Protein 1IN4 (pdb70)

Organism: Thermotoga maritima (strain ATCC 43589 / DSM 3109 / JCM 10099 / NBRC 100826 / MSB8) (NCBI:txid243274)

B-factor: mean 32.7, std 11.2, range [16.98, 66.28]

Sequence (298 aa):
QFLRPKSLDEFIGQENVKKKKLSLALEAAKMRGEVLDHVLLAGPPGLGKTTLAHIIASELQTNIHVTSGPVLVKQGDMAAILTSLERGDVLFIDEIHRLNKAVEELLYSAIEDFQIDIQPFTLVGATTRRSGLLSSPLRSRFGIILELDFYTVKELKEIIKRAASLMDVEIEDAAAEMIAKRSRGTPRIAIRLTKKKRVRDMLTVVKADRINTDIVLKTMEVLNIDDEGLDEFDRKILKTIIEIYRGGPVGLNALAASSLGVEADTLSEEVYEPYLLQAGFLARTPRGRIVTEKAYKHLKYEVP

Secondary structure (DSSP, 8-state):
-TTS-SSGGG--S-HHHHHHHHHHHHHHHHHT-PPPPEEEESSTTSSHHHHHHHHHHHHT--EEEEETTT--SHHHHHHHHHHPPTT-EEEEETGGG--HHHHHHHHHHHHTS-------EEEEEES-GGGS-HHHHTT-SEEEE--PPPHHHHHHHHHHHHHHTT--B-HHHHHHHHHTSTT-HHHHHHHHHHHHHHHHHHT-SSB-HHHHHHHHHHHT--TT---HHHHHHHHHHHHHSTT--B-HHHHHHHHTS-HHIIIIIIHHHHHHTTSEEEETTEEEE-HHHHHHTT----

Nearest PDB structures (foldseek):
  1in4-assembly1_A  TM=1.003E+00  e=9.255E-60  Thermotoga maritima
  1in8-assembly1_A  TM=1.002E+00  e=9.695E-58  Thermotoga maritima
  1in6-assembly1_A  TM=1.000E+00  e=6.018E-56  Thermotoga maritima
  1in7-assembly1_A  TM=1.002E+00  e=1.016E-55  Thermotoga maritima
  1j7k-assembly1_A  TM=9.997E-01  e=8.731E-55  Thermotoga maritima

Foldseek 3Di:
DLLQDQALVSDFDPVVLSVQLVVQQVVCLVVVHQGFAEEEEAFPQACLVSVLNNSCVSSVHAEAEDEQVRDDALVVLVVVQQVDAANYEYEYEQNLNHDPHNVVCVLCCLPVVPVVGHDYYYYYYYNHLVSHDPSVSVRGPYYRYGAFADLVRLLVSLCSLCVSVVAAEDSQLSSQLSQQQLSHNVSSNVLSVQLVVQCVVVVHRHRDNVSSVVSCVVQQQDSNNDHPVLLVLLVCCCPVVVFDQDALVRSCVVVVHDSCCPVRHRVRSCVVVQQWDADPRHIGGDPVVCVVVVHDDD

Structure (mmCIF, N/CA/C/O backbone):
data_1IN4
#
_entry.id   1IN4
#
_cell.length_a   86.864
_cell.length_b   86.864
_cell.length_c   81.780
_cell.angle_alpha   90.00
_cell.angle_beta   90.00
_cell.angle_gamma   120.00
#
_symmetry.space_group_name_H-M   'P 65'
#
loop_
_entity.id
_entity.type
_entity.pdbx_description
1 polymer 'HOLLIDAY JUNCTION DNA HELICASE RUVB'
2 non-polymer 'ACETATE ION'
3 non-polymer 'COBALT (II) ION'
4 non-polymer "ADENOSINE-5'-DIPHOSPHATE"
5 non-polymer HEXANE-1,6-DIOL
6 water water
#
loop_
_atom_site.group_PDB
_atom_site.id
_atom_site.type_symbol
_atom_site.label_atom_id
_atom_site.label_alt_id
_atom_site.label_comp_id
_atom_site.label_asym_id
_atom_site.label_entity_id
_atom_site.label_seq_id
_atom_site.pdbx_PDB_ins_code
_atom_site.Cartn_x
_atom_site.Cartn_y
_atom_site.Cartn_z
_atom_site.occupancy
_atom_site.B_iso_or_equiv
_atom_site.auth_seq_id
_atom_site.auth_comp_id
_atom_site.auth_asym_id
_atom_site.auth_atom_id
_atom_site.pdbx_PDB_model_num
ATOM 1 N N . GLN A 1 17 ? 62.649 -27.613 -36.997 1.00 55.04 17 GLN A N 1
ATOM 2 C CA . GLN A 1 17 ? 61.603 -26.704 -36.445 1.00 53.74 17 GLN A CA 1
ATOM 3 C C . GLN A 1 17 ? 60.342 -27.501 -36.139 1.00 52.34 17 GLN A C 1
ATOM 4 O O . GLN A 1 17 ? 59.363 -26.959 -35.628 1.00 51.87 17 GLN A O 1
ATOM 10 N N . PHE A 1 18 ? 60.378 -28.793 -36.454 1.00 50.15 18 PHE A N 1
ATOM 11 C CA . PHE A 1 18 ? 59.243 -29.680 -36.220 1.00 48.54 18 PHE A CA 1
ATOM 12 C C . PHE A 1 18 ? 59.150 -30.077 -34.751 1.00 46.05 18 PHE A C 1
ATOM 13 O O . PHE A 1 18 ? 58.182 -30.708 -34.330 1.00 46.56 18 PHE A O 1
ATOM 21 N N . LEU A 1 19 ? 60.167 -29.706 -33.977 1.00 43.65 19 LEU A N 1
ATOM 22 C CA . LEU A 1 19 ? 60.200 -30.009 -32.549 1.00 40.33 19 LEU A CA 1
ATOM 23 C C . LEU A 1 19 ? 59.842 -28.770 -31.734 1.00 38.21 19 LEU A C 1
ATOM 24 O O . LEU A 1 19 ? 59.677 -28.842 -30.515 1.00 38.63 19 LEU A O 1
ATOM 29 N N . ARG A 1 20 ? 59.720 -27.635 -32.416 1.00 34.77 20 ARG A N 1
ATOM 30 C CA . ARG A 1 20 ? 59.386 -26.370 -31.766 1.00 33.86 20 ARG A CA 1
ATOM 31 C C . ARG A 1 20 ? 57.889 -26.205 -31.512 1.00 31.77 20 ARG A C 1
ATOM 32 O O . ARG A 1 20 ? 57.081 -26.341 -32.428 1.00 30.86 20 ARG A O 1
ATOM 40 N N . PRO A 1 21 ? 57.501 -25.917 -30.258 1.00 29.46 21 PRO A N 1
ATOM 41 C CA . PRO A 1 21 ? 56.086 -25.727 -29.912 1.00 30.00 21 PRO A CA 1
ATOM 42 C C . PRO A 1 21 ? 55.501 -24.628 -30.794 1.00 30.39 21 PRO A C 1
ATOM 43 O O . PRO A 1 21 ? 56.138 -23.595 -30.994 1.00 29.85 21 PRO A O 1
ATOM 47 N N . LYS A 1 22 ? 54.297 -24.852 -31.312 1.00 31.19 22 LYS A N 1
ATOM 48 C CA . LYS A 1 22 ? 53.634 -23.886 -32.185 1.00 33.05 22 LYS A CA 1
ATOM 49 C C . LYS A 1 22 ? 52.603 -23.047 -31.438 1.00 31.12 22 LYS A C 1
ATOM 50 O O . LYS A 1 22 ? 52.075 -22.074 -31.975 1.00 32.99 22 LYS A O 1
ATOM 56 N N . SER A 1 23 ? 52.316 -23.436 -30.199 1.00 30.92 23 SER A N 1
ATOM 57 C CA . SER A 1 23 ? 51.355 -22.719 -29.366 1.00 31.64 23 SER A CA 1
ATOM 58 C C . SER A 1 23 ? 51.624 -22.986 -27.889 1.00 30.68 23 SER A C 1
ATOM 59 O O . SER A 1 23 ? 52.362 -23.909 -27.548 1.00 30.90 23 SER A O 1
ATOM 62 N N . LEU A 1 24 ? 51.024 -22.180 -27.020 1.00 30.81 24 LEU A N 1
ATOM 63 C CA . LEU A 1 24 ? 51.212 -22.349 -25.584 1.00 31.40 24 LEU A CA 1
ATOM 64 C C . LEU A 1 24 ? 50.754 -23.720 -25.117 1.00 32.09 24 LEU A C 1
ATOM 65 O O . LEU A 1 24 ? 51.293 -24.260 -24.156 1.00 31.87 24 LEU A O 1
ATOM 70 N N . ASP A 1 25 ? 49.759 -24.282 -25.790 1.00 32.83 25 ASP A N 1
ATOM 71 C CA . ASP A 1 25 ? 49.266 -25.604 -25.420 1.00 34.71 25 ASP A CA 1
ATOM 72 C C . ASP A 1 25 ? 50.308 -26.690 -25.698 1.00 34.37 25 ASP A C 1
ATOM 73 O O . ASP A 1 25 ? 50.232 -27.784 -25.147 1.00 35.14 25 ASP A O 1
ATOM 78 N N . GLU A 1 26 ? 51.275 -26.382 -26.560 1.00 33.36 26 GLU A N 1
ATOM 79 C CA . GLU A 1 26 ? 52.332 -27.333 -26.897 1.00 31.87 26 GLU A CA 1
ATOM 80 C C . GLU A 1 26 ? 53.608 -27.013 -26.135 1.00 30.30 26 GLU A C 1
ATOM 81 O O . GLU A 1 26 ? 54.610 -27.717 -26.263 1.00 29.85 26 GLU A O 1
ATOM 87 N N . PHE A 1 27 ? 53.567 -25.948 -25.339 1.00 27.80 27 PHE A N 1
ATOM 88 C CA . PHE A 1 27 ? 54.727 -25.505 -24.567 1.00 26.02 27 PHE A CA 1
ATOM 89 C C . PHE A 1 27 ? 54.703 -26.098 -23.160 1.00 25.79 27 PHE A C 1
ATOM 90 O O . PHE A 1 27 ? 53.964 -25.643 -22.288 1.00 24.46 27 PHE A O 1
ATOM 98 N N . ILE A 1 28 ? 55.518 -27.121 -22.941 1.00 24.67 28 ILE A N 1
ATOM 99 C CA . ILE A 1 28 ? 55.572 -27.788 -21.650 1.00 25.20 28 ILE A CA 1
ATOM 100 C C . ILE A 1 28 ? 56.328 -26.977 -20.595 1.00 24.47 28 ILE A C 1
ATOM 101 O O . ILE A 1 28 ? 57.378 -26.400 -20.875 1.00 24.74 28 ILE A O 1
ATOM 106 N N . GLY A 1 29 ? 55.777 -26.911 -19.388 1.00 24.23 29 GLY A N 1
ATOM 107 C CA . GLY A 1 29 ? 56.444 -26.187 -18.317 1.00 25.98 29 GLY A CA 1
ATOM 108 C C . GLY A 1 29 ? 56.218 -24.688 -18.318 1.00 25.35 29 GLY A C 1
ATOM 109 O O . GLY A 1 29 ? 55.364 -24.192 -19.053 1.00 26.02 29 GLY A O 1
ATOM 110 N N . GLN A 1 30 ? 56.987 -23.971 -17.503 1.00 25.92 30 GLN A N 1
ATOM 111 C CA . GLN A 1 30 ? 56.870 -22.517 -17.388 1.00 25.55 30 GLN A CA 1
ATOM 112 C C . GLN A 1 30 ? 55.426 -22.100 -17.122 1.00 27.71 30 GLN A C 1
ATOM 113 O O . GLN A 1 30 ? 54.918 -21.162 -17.737 1.00 25.51 30 GLN A O 1
ATOM 119 N N . GLU A 1 31 ? 54.779 -22.805 -16.198 1.00 29.34 31 GLU A N 1
ATOM 120 C CA . GLU A 1 31 ? 53.393 -22.529 -15.849 1.00 31.90 31 GLU A CA 1
ATOM 121 C C . GLU A 1 31 ? 53.130 -21.061 -15.540 1.00 30.88 31 GLU A C 1
ATOM 122 O O . GLU A 1 31 ? 52.178 -20.487 -16.056 1.00 31.70 31 GLU A O 1
ATOM 128 N N . ASN A 1 32 ? 53.970 -20.455 -14.703 1.00 31.79 32 ASN A N 1
ATOM 129 C CA . ASN A 1 32 ? 53.783 -19.049 -14.351 1.00 31.96 32 ASN A CA 1
ATOM 130 C C . ASN A 1 32 ? 53.837 -18.140 -15.573 1.00 31.05 32 ASN A C 1
ATOM 131 O O . ASN A 1 32 ? 52.985 -17.271 -15.748 1.00 30.86 32 ASN A O 1
ATOM 136 N N . VAL A 1 33 ? 54.841 -18.346 -16.420 1.00 28.06 33 VAL A N 1
ATOM 137 C CA . VAL A 1 33 ? 54.998 -17.544 -17.627 1.00 26.68 33 VAL A CA 1
ATOM 138 C C . VAL A 1 33 ? 53.804 -17.732 -18.563 1.00 25.85 33 VAL A C 1
ATOM 139 O O . VAL A 1 33 ? 53.258 -16.767 -19.099 1.00 25.94 33 VAL A O 1
ATOM 143 N N . LYS A 1 34 ? 53.387 -18.978 -18.747 1.00 25.59 34 LYS A N 1
ATOM 144 C CA . LYS A 1 34 ? 52.261 -19.243 -19.635 1.00 25.20 34 LYS A CA 1
ATOM 145 C C . LYS A 1 34 ? 50.965 -18.570 -19.210 1.00 27.14 34 LYS A C 1
ATOM 146 O O . LYS A 1 34 ? 50.288 -17.970 -20.037 1.00 26.78 34 LYS A O 1
ATOM 152 N N A LYS A 1 35 ? 50.629 -18.666 -17.934 0.34 27.17 35 LYS A N 1
ATOM 153 N N B LYS A 1 35 ? 50.614 -18.658 -17.931 0.66 26.99 35 LYS A N 1
ATOM 154 C CA A LYS A 1 35 ? 49.405 -18.058 -17.432 0.34 28.04 35 LYS A CA 1
ATOM 155 C CA B LYS A 1 35 ? 49.370 -18.047 -17.487 0.66 27.95 35 LYS A CA 1
ATOM 156 C C A LYS A 1 35 ? 49.408 -16.546 -17.656 0.34 27.09 35 LYS A C 1
ATOM 157 C C B LYS A 1 35 ? 49.386 -16.533 -17.617 0.66 26.94 35 LYS A C 1
ATOM 158 O O A LYS A 1 35 ? 48.422 -15.974 -18.117 0.34 27.06 35 LYS A O 1
ATOM 159 O O B LYS A 1 35 ? 48.384 -15.929 -17.988 0.66 26.89 35 LYS A O 1
ATOM 170 N N . LYS A 1 36 ? 50.528 -15.916 -17.320 1.00 25.76 36 LYS A N 1
ATOM 171 C CA . LYS A 1 36 ? 50.663 -14.470 -17.453 1.00 25.52 36 LYS A CA 1
ATOM 172 C C . LYS A 1 36 ? 50.543 -14.067 -18.914 1.00 25.44 36 LYS A C 1
ATOM 173 O O . LYS A 1 36 ? 49.806 -13.138 -19.262 1.00 24.69 36 LYS A O 1
ATOM 179 N N . LEU A 1 37 ? 51.266 -14.771 -19.774 1.00 24.41 37 LEU A N 1
ATOM 180 C CA . LEU A 1 37 ? 51.243 -14.468 -21.202 1.00 24.14 37 LEU A CA 1
ATOM 181 C C . LEU A 1 37 ? 49.888 -14.751 -21.833 1.00 24.83 37 LEU A C 1
ATOM 182 O O . LEU A 1 37 ? 49.412 -13.966 -22.648 1.00 26.30 37 LEU A O 1
ATOM 187 N N . SER A 1 38 ? 49.276 -15.874 -21.456 1.00 25.20 38 SER A N 1
ATOM 188 C CA . SER A 1 38 ? 47.971 -16.265 -21.981 1.00 26.36 38 SER A CA 1
ATOM 189 C C . SER A 1 38 ? 46.921 -15.204 -21.650 1.00 26.84 38 SER A C 1
ATOM 190 O O . SER A 1 38 ? 46.085 -14.866 -22.486 1.00 26.01 38 SER A O 1
ATOM 193 N N . LEU A 1 39 ? 46.967 -14.688 -20.426 1.00 25.55 39 LEU A N 1
ATOM 194 C CA . LEU A 1 39 ? 46.026 -13.660 -19.996 1.00 26.55 39 LEU A CA 1
ATOM 195 C C . LEU A 1 39 ? 46.101 -12.436 -20.895 1.00 26.40 39 LEU A C 1
ATOM 196 O O . LEU A 1 39 ? 45.089 -11.976 -21.434 1.00 26.35 39 LEU A O 1
ATOM 201 N N . ALA A 1 40 ? 47.308 -11.901 -21.055 1.00 24.20 40 ALA A N 1
ATOM 202 C CA . ALA A 1 40 ? 47.523 -10.715 -21.872 1.00 24.49 40 ALA A CA 1
ATOM 203 C C . ALA A 1 40 ? 47.201 -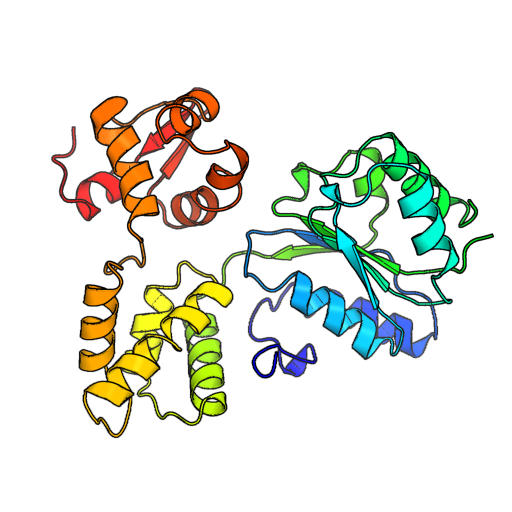10.968 -23.343 1.00 25.31 40 ALA A C 1
ATOM 204 O O . ALA A 1 40 ? 46.643 -10.098 -24.017 1.00 24.32 40 ALA A O 1
ATOM 206 N N . LEU A 1 41 ? 47.551 -12.161 -23.829 1.00 25.77 41 LEU A N 1
ATOM 207 C CA . LEU A 1 41 ? 47.312 -12.544 -25.224 1.00 25.92 41 LEU A CA 1
ATOM 208 C C . LEU A 1 41 ? 45.845 -12.678 -25.573 1.00 25.91 41 LEU A C 1
ATOM 209 O O . LEU A 1 41 ? 45.377 -12.084 -26.547 1.00 27.28 41 LEU A O 1
ATOM 214 N N . GLU A 1 42 ? 45.124 -13.476 -24.791 1.00 25.46 42 GLU A N 1
ATOM 215 C CA . GLU A 1 42 ? 43.706 -13.691 -25.037 1.00 27.30 42 GLU A CA 1
ATOM 216 C C . GLU A 1 42 ? 42.938 -12.376 -24.965 1.00 26.18 42 GLU A C 1
ATOM 217 O O . GLU A 1 42 ? 42.098 -12.107 -25.821 1.00 25.72 42 GLU A O 1
ATOM 223 N N . ALA A 1 43 ? 43.224 -11.552 -23.964 1.00 25.14 43 ALA A N 1
ATOM 224 C CA . ALA A 1 43 ? 42.527 -10.271 -23.831 1.00 25.12 43 ALA A CA 1
ATOM 225 C C . ALA A 1 43 ? 42.761 -9.373 -25.042 1.00 25.47 43 ALA A C 1
ATOM 226 O O . ALA A 1 43 ? 41.827 -8.737 -25.538 1.00 25.38 43 ALA A O 1
ATOM 228 N N . ALA A 1 44 ? 44.003 -9.315 -25.512 1.00 24.25 44 ALA A N 1
ATOM 229 C CA . ALA A 1 44 ? 44.340 -8.476 -26.660 1.00 25.98 44 ALA A CA 1
ATOM 230 C C . ALA A 1 44 ? 43.609 -8.947 -27.910 1.00 27.99 44 ALA A C 1
ATOM 231 O O . ALA A 1 44 ? 43.093 -8.137 -28.679 1.00 27.97 44 ALA A O 1
ATOM 233 N N . LYS A 1 45 ? 43.571 -10.262 -28.104 1.00 28.87 45 LYS A N 1
ATOM 234 C CA . LYS A 1 45 ? 42.907 -10.842 -29.264 1.00 31.27 45 LYS A CA 1
ATOM 235 C C . LYS A 1 45 ? 41.413 -10.540 -29.240 1.00 31.73 45 LYS A C 1
ATOM 236 O O . LYS A 1 45 ? 40.827 -10.206 -30.268 1.00 32.55 45 LYS A O 1
ATOM 242 N N . MET A 1 46 ? 40.805 -10.654 -28.063 1.00 31.10 46 MET A N 1
ATOM 243 C CA . MET A 1 46 ? 39.379 -10.393 -27.911 1.00 31.96 46 MET A CA 1
ATOM 244 C C . MET A 1 46 ? 39.015 -8.933 -28.172 1.00 33.04 46 MET A C 1
ATOM 245 O O . MET A 1 46 ? 37.927 -8.641 -28.667 1.00 34.83 46 MET A O 1
ATOM 250 N N . ARG A 1 47 ? 39.917 -8.020 -27.823 1.00 33.09 47 ARG A N 1
ATOM 251 C CA . ARG A 1 47 ? 39.673 -6.596 -28.024 1.00 32.72 47 ARG A CA 1
ATOM 252 C C . ARG A 1 47 ? 40.229 -6.094 -29.349 1.00 32.87 47 ARG A C 1
ATOM 253 O O . ARG A 1 47 ? 39.990 -4.949 -29.728 1.00 34.25 47 ARG A O 1
ATOM 261 N N . GLY A 1 48 ? 40.971 -6.952 -30.045 1.00 32.88 48 GLY A N 1
ATOM 262 C CA . GLY A 1 48 ? 41.565 -6.558 -31.312 1.00 32.14 48 GLY A CA 1
ATOM 263 C C . GLY A 1 48 ? 42.555 -5.424 -31.119 1.00 32.04 48 GLY A C 1
ATOM 264 O O . GLY A 1 48 ? 42.660 -4.527 -31.956 1.00 32.40 48 GLY A O 1
ATOM 265 N N . GLU A 1 49 ? 43.282 -5.456 -30.009 1.00 30.95 49 GLU A N 1
ATOM 266 C CA . GLU A 1 49 ? 44.259 -4.416 -29.708 1.00 30.01 49 GLU A CA 1
ATOM 267 C C . GLU A 1 49 ? 45.676 -4.952 -29.837 1.00 28.80 49 GLU A C 1
ATOM 268 O O . GLU A 1 49 ? 45.903 -6.162 -29.774 1.00 28.63 49 GLU A O 1
ATOM 274 N N . VAL A 1 50 ? 46.625 -4.038 -30.019 1.00 28.16 50 VAL A N 1
ATOM 275 C CA . VAL A 1 50 ? 48.034 -4.397 -30.128 1.00 26.99 50 VAL A CA 1
ATOM 276 C C . VAL A 1 50 ? 48.503 -4.792 -28.731 1.00 25.62 50 VAL A C 1
ATOM 277 O O . VAL A 1 50 ? 48.259 -4.075 -27.757 1.00 24.99 50 VAL A O 1
ATOM 281 N N . LEU A 1 51 ? 49.160 -5.945 -28.632 1.00 22.57 51 LEU A N 1
ATOM 282 C CA . LEU A 1 51 ? 49.653 -6.442 -27.350 1.00 23.01 51 LEU A CA 1
ATOM 283 C C . LEU A 1 51 ? 50.742 -5.541 -26.772 1.00 23.68 51 LEU A C 1
ATOM 284 O O . LEU A 1 51 ? 51.572 -5.010 -27.508 1.00 23.65 51 LEU A O 1
ATOM 289 N N . ASP A 1 52 ? 50.730 -5.369 -25.453 1.00 25.17 52 ASP A N 1
ATOM 290 C CA . ASP A 1 52 ? 51.747 -4.557 -24.789 1.00 26.99 52 ASP A CA 1
ATOM 291 C C . ASP A 1 52 ? 53.108 -5.207 -24.996 1.00 26.62 52 ASP A C 1
ATOM 292 O O . ASP A 1 52 ? 53.202 -6.423 -25.201 1.00 25.12 52 ASP A O 1
ATO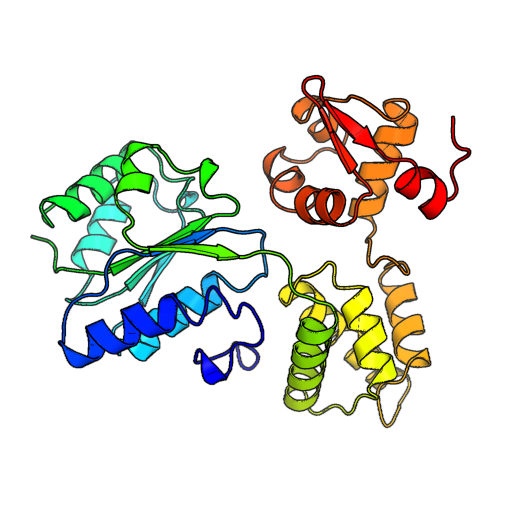M 297 N N . HIS A 1 53 ? 54.160 -4.401 -24.932 1.00 24.76 53 HIS A N 1
ATOM 298 C CA . HIS A 1 53 ? 55.518 -4.887 -25.135 1.00 23.78 53 HIS A CA 1
ATOM 299 C C . HIS A 1 53 ? 55.893 -5.968 -24.127 1.00 23.31 53 HIS A C 1
ATOM 300 O O . HIS A 1 53 ? 55.548 -5.883 -22.947 1.00 23.42 53 HIS A O 1
ATOM 307 N N . VAL A 1 54 ? 56.604 -6.986 -24.607 1.00 21.38 54 VAL A N 1
ATOM 308 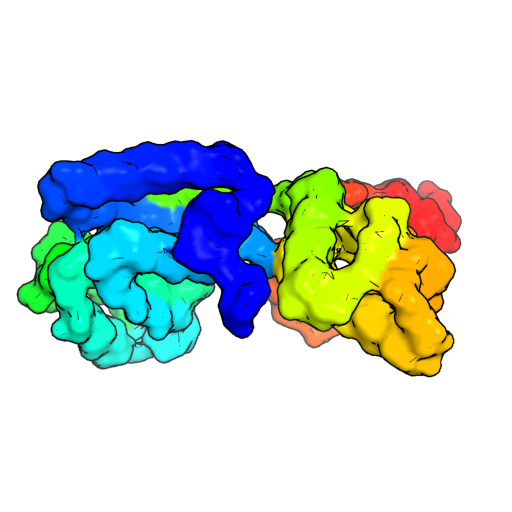C CA . VAL A 1 54 ? 56.998 -8.110 -23.760 1.00 21.99 54 VAL A CA 1
ATOM 309 C C . VAL A 1 54 ? 58.506 -8.352 -23.713 1.00 21.53 54 VAL A C 1
ATOM 310 O O . VAL A 1 54 ? 59.182 -8.354 -24.739 1.00 22.77 54 VAL A O 1
ATOM 314 N N . LEU A 1 55 ? 59.030 -8.563 -22.515 1.00 22.49 55 LEU A N 1
ATOM 315 C CA . LEU A 1 55 ? 60.451 -8.832 -22.374 1.00 22.12 55 LEU A CA 1
ATOM 316 C C . LEU A 1 55 ? 60.613 -10.242 -21.840 1.00 21.89 55 LEU A C 1
ATOM 317 O O . LEU A 1 55 ? 60.033 -10.592 -20.813 1.00 22.71 55 LEU A O 1
ATOM 322 N N . LEU A 1 56 ? 61.386 -11.058 -22.550 1.00 21.89 56 LEU A N 1
ATOM 323 C CA . LEU A 1 56 ? 61.639 -12.440 -22.147 1.00 21.46 56 LEU A CA 1
ATOM 324 C C . LEU A 1 56 ? 63.071 -12.528 -21.656 1.00 20.47 56 LEU A C 1
ATOM 325 O O . LEU A 1 56 ? 63.998 -12.196 -22.395 1.00 21.96 56 LEU A O 1
ATOM 330 N N . ALA A 1 57 ? 63.262 -12.993 -20.428 1.00 22.37 57 ALA A N 1
ATOM 331 C CA . ALA A 1 57 ? 64.599 -13.068 -19.857 1.00 21.38 57 ALA A CA 1
ATOM 332 C C . ALA A 1 57 ? 64.911 -14.412 -19.221 1.00 20.84 57 ALA A C 1
ATOM 333 O O . ALA A 1 57 ? 64.076 -15.001 -18.534 1.00 24.00 57 ALA A O 1
ATOM 335 N N . GLY A 1 58 ? 66.130 -14.888 -19.448 1.00 21.39 58 GLY A N 1
ATOM 336 C CA . GLY A 1 58 ? 66.546 -16.152 -18.885 1.00 23.33 58 GLY A CA 1
ATOM 337 C C . GLY A 1 58 ? 67.662 -16.792 -19.674 1.00 22.81 58 GLY A C 1
ATOM 338 O O . GLY A 1 58 ? 67.946 -16.389 -20.804 1.00 22.46 58 GLY A O 1
ATOM 339 N N . PRO A 1 59 ? 68.319 -17.807 -19.099 1.00 24.79 59 PRO A N 1
ATOM 340 C CA . PRO A 1 59 ? 69.408 -18.466 -19.820 1.00 25.05 59 PRO A CA 1
ATOM 341 C C . PRO A 1 59 ? 69.006 -19.040 -21.177 1.00 25.17 59 PRO A C 1
ATOM 342 O O . PRO A 1 59 ? 67.822 -19.257 -21.451 1.00 24.69 59 PRO A O 1
ATOM 346 N N . PRO A 1 60 ? 69.995 -19.293 -22.049 1.00 24.64 60 PRO A N 1
ATOM 347 C CA . PRO A 1 60 ? 69.773 -19.840 -23.389 1.00 24.58 60 PRO A CA 1
ATOM 348 C C . PRO A 1 60 ? 69.105 -21.203 -23.399 1.00 24.12 60 PRO A C 1
ATOM 349 O O . PRO A 1 60 ? 69.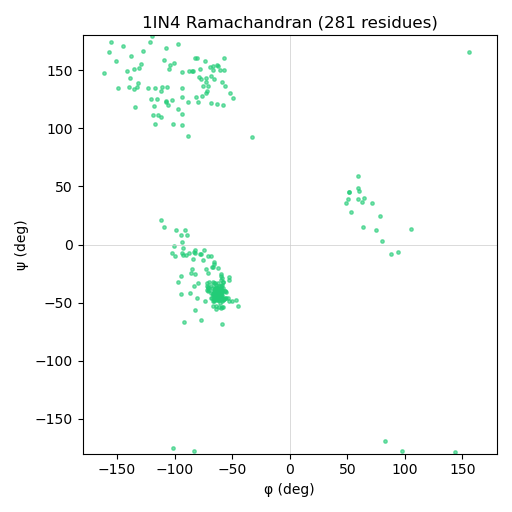279 -22.006 -22.475 1.00 24.65 60 PRO A O 1
ATOM 353 N N . GLY A 1 61 ? 68.354 -21.443 -24.479 1.00 21.04 61 GLY A N 1
ATOM 354 C CA . GLY A 1 61 ? 67.680 -22.713 -24.690 1.00 19.77 61 GLY A CA 1
ATOM 355 C C . GLY A 1 61 ? 66.448 -22.981 -23.854 1.00 18.55 61 GLY A C 1
ATOM 356 O O . GLY A 1 61 ? 65.967 -24.114 -23.824 1.00 20.00 61 GLY A O 1
ATOM 357 N N . LEU A 1 62 ? 65.928 -21.937 -23.192 1.00 18.72 62 LEU A N 1
ATOM 358 C CA . LEU A 1 62 ? 64.751 -22.078 -22.323 1.00 18.58 62 LEU A CA 1
ATOM 359 C C . LEU A 1 62 ? 63.428 -21.810 -23.011 1.00 17.72 62 LEU A C 1
ATOM 360 O O . LEU A 1 62 ? 62.369 -21.935 -22.385 1.00 18.43 62 LEU A O 1
ATOM 365 N N . GLY A 1 63 ? 63.468 -21.417 -24.276 1.00 17.70 63 GLY A N 1
ATOM 366 C CA . GLY A 1 63 ? 62.246 -21.153 -25.006 1.00 17.12 63 GLY A CA 1
ATOM 367 C C . GLY A 1 63 ? 61.844 -19.718 -25.279 1.00 17.42 63 GLY A C 1
ATOM 368 O O . GLY A 1 63 ? 60.691 -19.484 -25.663 1.00 19.52 63 GLY A O 1
ATOM 369 N N . LYS A 1 64 ? 62.743 -18.749 -25.089 1.00 18.45 64 LYS A N 1
ATOM 370 C CA . LYS A 1 64 ? 62.421 -17.326 -25.323 1.00 19.39 64 LYS A CA 1
ATOM 371 C C . LYS A 1 64 ? 62.028 -17.079 -26.780 1.00 20.37 64 LYS A C 1
ATOM 372 O O . LYS A 1 64 ? 61.003 -16.464 -27.055 1.00 19.56 64 LYS A O 1
ATOM 378 N N . THR A 1 65 ? 62.859 -17.561 -27.697 1.00 20.44 65 THR A N 1
ATOM 379 C CA . THR A 1 65 ? 62.618 -17.436 -29.123 1.00 23.00 65 THR A CA 1
ATOM 380 C C . THR A 1 65 ? 61.300 -18.141 -29.470 1.00 22.52 65 THR A C 1
ATOM 381 O O . THR A 1 65 ? 60.469 -17.625 -30.225 1.00 23.47 65 THR A O 1
ATOM 385 N N . THR A 1 66 ? 61.107 -19.332 -28.918 1.00 22.90 66 THR A N 1
ATOM 386 C CA . THR A 1 66 ? 59.893 -20.098 -29.156 1.00 22.65 66 THR A CA 1
ATOM 387 C C . THR A 1 66 ? 58.666 -19.277 -28.748 1.00 22.73 66 THR A C 1
ATOM 388 O O . THR A 1 66 ? 57.687 -19.188 -29.500 1.00 22.81 66 THR A O 1
ATOM 392 N N . LEU A 1 67 ? 58.715 -18.660 -27.573 1.00 20.59 67 LEU A N 1
ATOM 393 C CA . LEU A 1 67 ? 57.593 -17.848 -27.107 1.00 19.72 67 LEU A CA 1
ATOM 394 C C . LEU A 1 67 ? 57.332 -16.639 -27.991 1.00 19.89 67 LEU A C 1
ATOM 395 O O . LEU A 1 67 ? 56.184 -16.266 -28.178 1.00 21.40 67 LEU A O 1
ATOM 400 N N . ALA A 1 68 ? 58.386 -16.016 -28.525 1.00 19.18 68 ALA A N 1
ATOM 401 C CA . ALA A 1 68 ? 58.219 -14.844 -29.394 1.00 19.65 68 ALA A CA 1
ATOM 402 C C . ALA A 1 68 ? 57.397 -15.240 -30.619 1.00 20.87 68 ALA A C 1
ATOM 403 O O . ALA A 1 68 ? 56.489 -14.514 -31.029 1.00 21.66 68 ALA A O 1
ATOM 405 N N . HIS A 1 69 ? 57.714 -16.387 -31.210 1.00 21.57 69 HIS A N 1
ATOM 406 C CA . HIS A 1 69 ? 56.973 -16.855 -32.376 1.00 22.59 69 HIS A CA 1
ATOM 407 C C . HIS A 1 69 ? 55.540 -17.260 -32.036 1.00 23.03 69 HIS A C 1
ATOM 408 O O . HIS A 1 69 ? 54.634 -17.058 -32.836 1.00 24.20 69 HIS A O 1
ATOM 415 N N . ILE A 1 70 ? 55.339 -17.844 -30.859 1.00 22.12 70 ILE A N 1
ATOM 416 C CA . ILE A 1 70 ? 54.002 -18.240 -30.428 1.00 21.70 70 ILE A CA 1
ATOM 417 C C . ILE A 1 70 ? 53.144 -16.981 -30.244 1.00 22.00 70 ILE A C 1
ATOM 418 O O . ILE A 1 70 ? 51.954 -16.972 -30.556 1.00 22.33 70 ILE A O 1
ATOM 423 N N . ILE A 1 71 ? 53.755 -15.916 -29.743 1.00 20.79 71 ILE A N 1
ATOM 424 C CA . ILE A 1 71 ? 53.017 -14.676 -29.537 1.00 21.09 71 ILE A CA 1
ATOM 425 C C . ILE A 1 71 ? 52.501 -14.146 -30.873 1.00 22.28 71 ILE A C 1
ATOM 426 O O . ILE A 1 71 ? 51.321 -13.807 -31.006 1.00 23.04 71 ILE A O 1
ATOM 431 N N . ALA A 1 72 ? 53.373 -14.100 -31.873 1.00 22.15 72 ALA A N 1
ATOM 432 C CA . ALA A 1 72 ? 52.968 -13.595 -33.181 1.00 22.60 72 ALA A CA 1
ATOM 433 C C . ALA A 1 72 ? 51.921 -14.499 -33.821 1.00 23.56 72 ALA A C 1
ATOM 434 O O . ALA A 1 72 ? 50.986 -14.012 -34.454 1.00 24.25 72 ALA A O 1
ATOM 436 N N . SER A 1 73 ? 52.072 -15.812 -33.643 1.00 23.98 73 SER A N 1
ATOM 437 C CA . SER A 1 73 ? 51.137 -16.779 -34.213 1.00 25.63 73 SER A CA 1
ATOM 438 C C . SER A 1 73 ? 49.745 -16.656 -33.613 1.00 25.38 73 SER A C 1
ATOM 439 O O . SER A 1 73 ? 48.751 -16.771 -34.324 1.00 26.73 73 SER A O 1
ATOM 442 N N . GLU A 1 74 ? 49.668 -16.428 -32.309 1.00 25.01 74 GLU A N 1
ATOM 443 C CA . GLU A 1 74 ? 48.368 -16.289 -31.664 1.00 25.37 74 GLU A CA 1
ATOM 444 C C . GLU A 1 74 ? 47.678 -14.981 -32.021 1.00 25.82 74 GLU A C 1
ATOM 445 O O . GLU A 1 74 ? 46.453 -14.932 -32.157 1.00 27.44 74 GLU A O 1
ATOM 451 N N . LEU A 1 75 ? 48.458 -13.914 -32.168 1.00 24.44 75 LEU A N 1
ATOM 452 C CA . LEU A 1 75 ? 47.889 -12.617 -32.527 1.00 25.80 75 LEU A CA 1
ATOM 453 C C . LEU A 1 75 ? 47.569 -12.624 -34.012 1.00 26.52 75 LEU A C 1
ATOM 454 O O . LEU A 1 75 ? 46.935 -11.701 -34.525 1.00 26.67 75 LEU A O 1
ATOM 459 N N . GLN A 1 76 ? 48.004 -13.679 -34.693 1.00 28.35 76 GLN A N 1
ATOM 460 C CA . GLN A 1 76 ? 47.797 -13.825 -36.127 1.00 30.72 76 GLN A CA 1
ATOM 461 C C . GLN A 1 76 ? 48.421 -12.669 -36.907 1.00 31.54 76 GLN A C 1
ATOM 462 O O . GLN A 1 76 ? 47.845 -12.182 -37.884 1.00 31.93 76 GLN A O 1
ATOM 468 N N . THR A 1 77 ? 49.596 -12.234 -36.460 1.00 29.83 77 THR A N 1
ATOM 469 C CA . THR A 1 77 ? 50.327 -11.160 -37.125 1.00 29.67 77 THR A CA 1
ATOM 470 C C . THR A 1 77 ? 51.699 -11.680 -37.538 1.00 29.97 77 THR A C 1
ATOM 471 O O . THR A 1 77 ? 52.063 -12.808 -37.217 1.00 30.00 77 THR A O 1
ATOM 475 N N . ASN A 1 78 ? 52.457 -10.861 -38.256 1.00 29.32 78 ASN A N 1
ATOM 476 C CA . ASN A 1 78 ? 53.773 -11.288 -38.711 1.00 29.84 78 ASN A CA 1
ATOM 477 C C . ASN A 1 78 ? 54.868 -11.002 -37.690 1.00 28.54 78 ASN A C 1
ATOM 478 O O . ASN A 1 78 ? 54.796 -10.038 -36.924 1.00 27.72 78 ASN A O 1
ATOM 483 N N . ILE A 1 79 ? 55.889 -11.845 -37.675 1.00 27.05 79 ILE A N 1
ATOM 484 C CA . ILE A 1 79 ? 56.990 -11.640 -36.750 1.00 26.91 79 ILE A CA 1
ATOM 485 C C . ILE A 1 79 ? 58.246 -11.243 -37.516 1.00 27.65 79 ILE A C 1
ATOM 486 O O . ILE A 1 79 ? 58.558 -11.819 -38.558 1.00 28.82 79 ILE A O 1
ATOM 491 N N . HIS A 1 80 ? 58.944 -10.239 -36.998 1.00 28.28 80 HIS A N 1
ATOM 492 C CA . HIS A 1 80 ? 60.178 -9.762 -37.612 1.00 30.26 80 HIS A CA 1
ATOM 493 C C . HIS A 1 80 ? 61.321 -10.049 -36.653 1.00 30.43 80 HIS A C 1
ATOM 494 O O . HIS A 1 80 ? 61.411 -9.444 -35.586 1.00 31.20 80 HIS A O 1
ATOM 501 N N . VAL A 1 81 ? 62.192 -10.973 -37.042 1.00 31.77 81 VAL A N 1
ATOM 502 C CA . VAL A 1 81 ? 63.318 -11.380 -36.211 1.00 32.45 81 VAL A CA 1
ATOM 503 C C . VAL A 1 81 ? 64.597 -10.614 -36.523 1.00 34.34 81 VAL A C 1
ATOM 504 O O . VAL A 1 81 ? 64.960 -10.439 -37.687 1.00 34.55 81 VAL A O 1
ATOM 508 N N . THR A 1 82 ? 65.278 -10.169 -35.473 1.00 34.43 82 THR A N 1
ATOM 509 C CA . THR A 1 82 ? 66.525 -9.434 -35.620 1.00 36.62 82 THR A CA 1
ATOM 510 C C . THR A 1 82 ? 67.351 -9.606 -34.349 1.00 38.12 82 THR A C 1
ATOM 511 O O . THR A 1 82 ? 66.884 -10.202 -33.378 1.00 35.85 82 THR A O 1
ATOM 515 N N . SER A 1 83 ? 68.577 -9.093 -34.358 1.00 39.89 83 SER A N 1
ATOM 516 C CA . SER A 1 83 ? 69.448 -9.201 -33.196 1.00 42.61 83 SER A CA 1
ATOM 517 C C . SER A 1 83 ? 70.050 -7.847 -32.833 1.00 42.95 83 SER A C 1
ATOM 518 O O . SER A 1 83 ? 70.229 -6.987 -33.695 1.00 43.19 83 SER A O 1
ATOM 521 N N . GLY A 1 84 ? 70.360 -7.665 -31.555 1.00 42.75 84 GLY A N 1
ATOM 522 C CA . GLY A 1 84 ? 70.939 -6.412 -31.108 1.00 44.88 84 GLY A CA 1
ATOM 523 C C . GLY A 1 84 ? 72.251 -6.056 -31.786 1.00 46.71 84 GLY A C 1
ATOM 524 O O . GLY A 1 84 ? 72.383 -4.966 -32.343 1.00 45.55 84 GLY A O 1
ATOM 525 N N . PRO A 1 85 ? 73.247 -6.957 -31.761 1.00 48.42 85 PRO A N 1
ATOM 526 C CA . PRO A 1 85 ? 74.545 -6.692 -32.389 1.00 49.96 85 PRO A CA 1
ATOM 527 C C . PRO A 1 85 ? 74.497 -6.559 -33.910 1.00 50.72 85 PRO A C 1
ATOM 528 O O . PRO A 1 85 ? 75.432 -6.047 -34.524 1.00 51.40 85 PRO A O 1
ATOM 532 N N . VAL A 1 86 ? 73.404 -7.018 -34.510 1.00 51.49 86 VAL A N 1
ATOM 533 C CA . VAL A 1 86 ? 73.244 -6.947 -35.957 1.00 52.87 86 VAL A CA 1
ATOM 534 C C . VAL A 1 86 ? 72.821 -5.547 -36.395 1.00 53.28 86 VAL A C 1
ATOM 535 O O . VAL A 1 86 ? 73.193 -5.085 -37.474 1.00 53.58 86 VAL A O 1
ATOM 539 N N . LEU A 1 87 ? 72.043 -4.877 -35.553 1.00 53.55 87 LEU A N 1
ATOM 540 C CA . LEU A 1 87 ? 71.572 -3.529 -35.849 1.00 54.11 87 LEU A CA 1
ATOM 541 C C . LEU A 1 87 ? 72.582 -2.503 -35.345 1.00 54.68 87 LEU A C 1
ATOM 542 O O . LEU A 1 87 ? 72.543 -2.095 -34.184 1.00 55.20 87 LEU A O 1
ATOM 547 N N . VAL A 1 88 ? 73.488 -2.089 -36.226 1.00 55.42 88 VAL A N 1
ATOM 548 C CA . VAL A 1 88 ? 74.519 -1.123 -35.868 1.00 55.75 88 VAL A CA 1
ATOM 549 C C . VAL A 1 88 ? 74.094 0.312 -36.157 1.00 55.64 88 VAL A C 1
ATOM 550 O O . VAL A 1 88 ? 73.909 1.111 -35.240 1.00 55.96 88 VAL A O 1
ATOM 554 N N . LYS A 1 89 ? 73.941 0.634 -37.437 1.00 55.81 89 LYS A N 1
ATOM 555 C CA . LYS A 1 89 ? 73.550 1.978 -37.840 1.00 56.13 89 LYS A CA 1
ATOM 556 C C . LYS A 1 89 ? 72.040 2.187 -37.813 1.00 55.57 89 LYS A C 1
ATOM 557 O O . LYS A 1 89 ? 71.267 1.254 -38.032 1.00 55.45 89 LYS A O 1
ATOM 563 N N . GLN A 1 90 ? 71.632 3.423 -37.540 1.00 55.00 90 GLN A N 1
ATOM 564 C CA . GLN A 1 90 ? 70.220 3.785 -37.478 1.00 54.45 90 GLN A CA 1
ATOM 565 C C . GLN A 1 90 ? 69.461 3.360 -38.732 1.00 53.87 90 GLN A C 1
ATOM 566 O O . GLN A 1 90 ? 68.257 3.106 -38.683 1.00 53.34 90 GLN A O 1
ATOM 572 N N . GLY A 1 91 ? 70.170 3.288 -39.854 1.00 52.90 91 GLY A N 1
ATOM 573 C CA . GLY A 1 91 ? 69.542 2.891 -41.101 1.00 51.77 91 GLY A CA 1
ATOM 574 C C . GLY A 1 91 ? 68.930 1.504 -41.041 1.00 51.33 91 GLY A C 1
ATOM 575 O O . GLY A 1 91 ? 67.834 1.282 -41.558 1.00 51.55 91 GLY A O 1
ATOM 576 N N . ASP A 1 92 ? 69.634 0.569 -40.408 1.00 50.65 92 ASP A N 1
ATOM 577 C CA . ASP A 1 92 ? 69.152 -0.804 -40.290 1.00 49.28 92 ASP A CA 1
ATOM 578 C C . ASP A 1 92 ? 67.885 -0.876 -39.442 1.00 47.80 92 ASP A C 1
ATOM 579 O O . ASP A 1 92 ? 66.958 -1.622 -39.758 1.00 46.64 92 ASP A O 1
ATOM 584 N N . MET A 1 93 ? 67.856 -0.096 -38.364 1.00 45.69 93 MET A N 1
ATOM 585 C CA . MET A 1 93 ? 66.710 -0.066 -37.464 1.00 44.46 93 MET A CA 1
ATOM 586 C C . MET A 1 93 ? 65.513 0.616 -38.115 1.00 44.25 93 MET A C 1
ATOM 587 O O . MET A 1 93 ? 64.374 0.172 -37.962 1.00 43.97 93 MET A O 1
ATOM 592 N N . ALA A 1 94 ? 65.774 1.695 -38.843 1.00 44.00 94 ALA A N 1
ATOM 593 C CA . ALA A 1 94 ? 64.712 2.432 -39.514 1.00 43.56 94 ALA A CA 1
ATOM 594 C C . ALA A 1 94 ? 63.994 1.565 -40.542 1.00 43.46 94 ALA A C 1
ATOM 595 O O . ALA A 1 94 ? 62.766 1.566 -40.614 1.00 43.88 94 ALA A O 1
ATOM 597 N N . ALA A 1 95 ? 64.765 0.823 -41.332 1.00 43.15 95 ALA A N 1
ATOM 598 C CA . ALA A 1 95 ? 64.209 -0.052 -42.361 1.00 42.76 95 ALA A CA 1
ATOM 599 C C . ALA A 1 95 ? 63.239 -1.071 -41.763 1.00 43.13 95 ALA A C 1
ATOM 600 O O . ALA A 1 95 ? 62.142 -1.284 -42.284 1.00 43.11 95 ALA A O 1
ATOM 602 N N . ILE A 1 96 ? 63.649 -1.700 -40.669 1.00 41.88 96 ILE A N 1
ATOM 603 C CA . ILE A 1 96 ? 62.813 -2.693 -40.007 1.00 40.70 96 ILE A CA 1
ATOM 604 C C . ILE A 1 96 ? 61.548 -2.074 -39.425 1.00 39.26 96 ILE A C 1
ATOM 605 O O . ILE A 1 96 ? 60.451 -2.608 -39.600 1.00 39.54 96 ILE A O 1
ATOM 610 N N . LEU A 1 97 ? 61.695 -0.952 -38.729 1.00 37.68 97 LEU A N 1
ATOM 611 C CA . LEU A 1 97 ? 60.552 -0.276 -38.124 1.00 37.02 97 LEU A CA 1
ATOM 612 C C . LEU A 1 97 ? 59.506 0.134 -39.153 1.00 37.70 97 LEU A C 1
ATOM 613 O O . LEU A 1 97 ? 58.306 0.043 -38.892 1.00 36.56 97 LEU A O 1
ATOM 618 N N . THR A 1 98 ? 59.965 0.586 -40.316 1.00 37.47 98 THR A N 1
ATOM 619 C CA . THR A 1 98 ? 59.064 1.025 -41.375 1.00 38.05 98 THR A CA 1
ATOM 620 C C . THR A 1 98 ? 58.398 -0.131 -42.108 1.00 37.76 98 THR A C 1
ATOM 621 O O . THR A 1 98 ? 57.437 0.075 -42.856 1.00 39.19 98 THR A O 1
ATOM 625 N N . SER A 1 99 ? 58.901 -1.344 -41.898 1.00 36.66 99 SER A N 1
ATOM 626 C CA . SER A 1 99 ? 58.332 -2.519 -42.555 1.00 34.75 99 SER A CA 1
ATOM 627 C C . SER A 1 99 ? 57.282 -3.182 -41.680 1.00 32.75 99 SER A C 1
ATOM 628 O O . SER A 1 99 ? 56.574 -4.082 -42.130 1.00 32.82 99 SER A O 1
ATOM 631 N N . LEU A 1 100 ? 57.184 -2.734 -40.433 1.00 30.43 100 LEU A N 1
ATOM 632 C CA . LEU A 1 100 ? 56.226 -3.294 -39.488 1.00 30.01 100 LEU A CA 1
ATOM 633 C C . LEU A 1 100 ? 54.788 -2.902 -39.798 1.00 29.13 100 LEU A C 1
ATOM 634 O O . LEU A 1 100 ? 54.489 -1.731 -40.039 1.00 29.94 100 LEU A O 1
ATOM 639 N N . GLU A 1 101 ? 53.898 -3.891 -39.800 1.00 29.32 101 GLU A N 1
ATOM 640 C CA . GLU A 1 101 ? 52.481 -3.654 -40.044 1.00 28.20 101 GLU A CA 1
ATOM 641 C C . GLU A 1 101 ? 51.783 -3.646 -38.692 1.00 29.09 101 GLU A C 1
ATOM 642 O O . GLU A 1 101 ? 52.278 -4.243 -37.734 1.00 28.05 101 GLU A O 1
ATOM 648 N N . ARG A 1 102 ? 50.635 -2.983 -38.614 1.00 28.10 102 ARG A N 1
ATOM 649 C CA . ARG A 1 102 ? 49.897 -2.883 -37.361 1.00 28.10 102 ARG A CA 1
ATOM 650 C C . ARG A 1 102 ? 49.719 -4.241 -36.682 1.00 27.81 102 ARG A C 1
ATOM 651 O O . ARG A 1 102 ? 49.240 -5.196 -37.290 1.00 27.35 102 ARG A O 1
ATOM 659 N N . GLY A 1 103 ? 50.134 -4.311 -35.418 1.00 27.70 103 GLY A N 1
ATOM 660 C CA . GLY A 1 103 ? 50.016 -5.540 -34.651 1.00 26.48 103 GLY A CA 1
ATOM 661 C C . GLY A 1 103 ? 51.194 -6.498 -34.790 1.00 25.73 103 GLY A C 1
ATOM 662 O O . GLY A 1 103 ? 51.265 -7.500 -34.070 1.00 24.43 103 GLY A O 1
ATOM 663 N N . ASP A 1 104 ? 52.105 -6.199 -35.708 1.00 24.91 104 ASP A N 1
ATOM 664 C CA . ASP A 1 104 ? 53.262 -7.056 -35.917 1.00 24.70 104 ASP A CA 1
ATOM 665 C C . ASP A 1 104 ? 54.129 -7.135 -34.677 1.00 23.26 104 ASP A C 1
ATOM 666 O O . ASP A 1 104 ? 54.145 -6.220 -33.845 1.00 23.66 104 ASP A O 1
ATOM 671 N N . VAL A 1 105 ? 54.853 -8.244 -34.568 1.00 24.90 105 VAL A N 1
ATOM 672 C CA . VAL A 1 105 ? 55.765 -8.482 -33.460 1.00 24.51 105 VAL A CA 1
ATOM 673 C C . VAL A 1 105 ? 57.199 -8.218 -33.936 1.00 25.53 1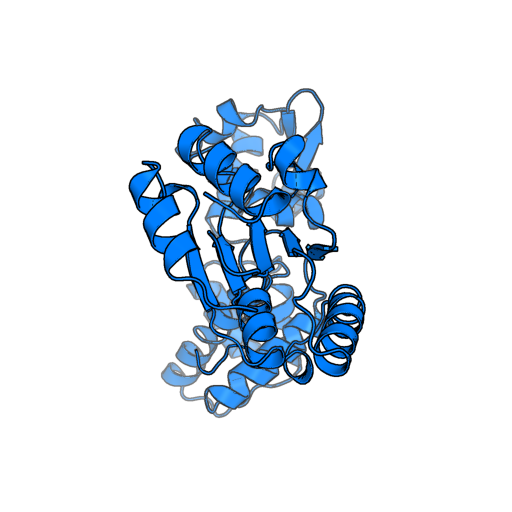05 VAL A C 1
ATOM 674 O O . VAL A 1 105 ? 57.652 -8.777 -34.933 1.00 25.21 105 VAL A O 1
ATOM 678 N N . LEU A 1 106 ? 57.887 -7.322 -33.234 1.00 23.95 106 LEU A N 1
ATOM 679 C CA . LEU A 1 106 ? 59.281 -7.012 -33.539 1.00 25.99 106 LEU A CA 1
ATOM 680 C C . LEU A 1 106 ? 60.083 -7.771 -32.492 1.00 24.72 106 LEU A C 1
ATOM 681 O O . LEU A 1 106 ? 60.127 -7.361 -31.332 1.00 24.83 106 LEU A O 1
ATOM 686 N N . PHE A 1 107 ? 60.694 -8.886 -32.888 1.00 24.80 107 PHE A N 1
ATOM 687 C CA . PHE A 1 107 ? 61.488 -9.703 -31.973 1.00 24.71 107 PHE A CA 1
ATOM 688 C C . PHE A 1 107 ? 62.969 -9.376 -32.085 1.00 24.22 107 PHE A C 1
ATOM 689 O O . PHE A 1 107 ? 63.585 -9.575 -33.138 1.00 25.55 107 PHE A O 1
ATOM 697 N N . ILE A 1 108 ? 63.537 -8.871 -30.998 1.00 24.61 108 ILE A N 1
ATOM 698 C CA . ILE A 1 108 ? 64.947 -8.513 -30.949 1.00 26.38 108 ILE A CA 1
ATOM 699 C C . ILE A 1 108 ? 65.651 -9.376 -29.901 1.00 26.45 108 ILE A C 1
ATOM 700 O O . ILE A 1 108 ? 65.512 -9.148 -28.699 1.00 27.25 108 ILE A O 1
ATOM 705 N N . ASP A 1 109 ? 66.391 -10.377 -30.366 1.00 27.39 109 ASP A N 1
ATOM 706 C CA . ASP A 1 109 ? 67.130 -11.256 -29.471 1.00 28.48 109 ASP A CA 1
ATOM 707 C C . ASP A 1 109 ? 68.383 -10.508 -29.022 1.00 29.25 109 ASP A C 1
ATOM 708 O O . ASP A 1 109 ? 68.894 -9.656 -29.761 1.00 28.04 109 ASP A O 1
ATOM 713 N N . GLU A 1 110 ? 68.872 -10.821 -27.830 1.00 28.98 110 GLU A N 1
ATOM 714 C CA . GLU A 1 110 ? 70.050 -10.150 -27.280 1.00 31.46 110 GLU A CA 1
ATOM 715 C C . GLU A 1 110 ? 69.803 -8.649 -27.386 1.00 30.71 110 GLU A C 1
ATOM 716 O O . GLU A 1 110 ? 70.674 -7.884 -27.798 1.00 30.50 110 GLU A O 1
ATOM 722 N N . ILE A 1 111 ? 68.603 -8.230 -27.007 1.00 31.13 111 ILE A N 1
ATOM 723 C CA . ILE A 1 111 ? 68.221 -6.828 -27.091 1.00 30.50 111 ILE A CA 1
ATOM 724 C C . ILE A 1 111 ? 69.110 -5.889 -26.282 1.00 32.53 111 ILE A C 1
ATOM 725 O O . ILE A 1 111 ? 69.252 -4.715 -26.627 1.00 31.15 111 ILE A O 1
ATOM 730 N N . HIS A 1 112 ? 69.716 -6.400 -25.216 1.00 34.78 112 HIS A N 1
ATOM 731 C CA . HIS A 1 112 ? 70.579 -5.575 -24.380 1.00 36.51 112 HIS A CA 1
ATOM 732 C C . HIS A 1 112 ? 71.859 -5.162 -25.110 1.00 37.48 112 HIS A C 1
ATOM 733 O O . HIS A 1 112 ? 72.607 -4.315 -24.621 1.00 37.59 112 HIS A O 1
ATOM 740 N N . ARG A 1 113 ? 72.104 -5.757 -26.275 1.00 38.77 113 ARG A N 1
ATOM 741 C CA . ARG A 1 113 ? 73.295 -5.436 -27.057 1.00 41.25 113 ARG A CA 1
ATOM 742 C C . ARG A 1 113 ? 73.070 -4.314 -28.068 1.00 41.82 113 ARG A C 1
ATOM 743 O O . ARG A 1 113 ? 73.899 -4.095 -28.952 1.00 41.87 113 ARG A O 1
ATOM 751 N N . LEU A 1 114 ? 71.950 -3.610 -27.942 1.00 43.15 114 LEU A N 1
ATOM 752 C CA . LEU A 1 114 ? 71.644 -2.502 -28.842 1.00 44.58 114 LEU A CA 1
ATOM 753 C C . LEU A 1 114 ? 72.468 -1.272 -28.471 1.00 45.46 114 LEU A C 1
ATOM 754 O O . LEU A 1 114 ? 72.483 -0.851 -27.313 1.00 45.18 114 LEU A O 1
ATOM 759 N N . ASN A 1 115 ? 73.158 -0.701 -29.455 1.00 47.26 115 ASN A N 1
ATOM 760 C CA . ASN A 1 115 ? 73.973 0.489 -29.222 1.00 49.21 115 ASN A CA 1
ATOM 761 C C . ASN A 1 115 ? 73.063 1.700 -29.036 1.00 50.36 115 ASN A C 1
ATOM 762 O O . ASN A 1 115 ? 71.914 1.690 -29.480 1.00 50.26 115 ASN A O 1
ATOM 767 N N . LYS A 1 116 ? 73.578 2.737 -28.381 1.00 50.95 116 LYS A N 1
ATOM 768 C CA . LYS A 1 116 ? 72.793 3.942 -28.124 1.00 52.24 116 LYS A CA 1
ATOM 769 C C . LYS A 1 116 ? 72.165 4.514 -29.387 1.00 52.25 116 LYS A C 1
ATOM 770 O O . LYS A 1 116 ? 71.091 5.111 -29.335 1.00 52.94 116 LYS A O 1
ATOM 776 N N . ALA A 1 117 ? 72.833 4.325 -30.520 1.00 52.27 117 ALA A N 1
ATOM 777 C CA . ALA A 1 117 ? 72.336 4.828 -31.795 1.00 52.42 117 ALA A CA 1
ATOM 778 C C . ALA A 1 117 ? 70.955 4.262 -32.123 1.00 52.43 117 ALA A C 1
ATOM 779 O O . ALA A 1 117 ? 69.961 4.990 -32.128 1.00 52.13 117 ALA A O 1
ATOM 781 N N . VAL A 1 118 ? 70.898 2.962 -32.397 1.00 52.05 118 VAL A N 1
ATOM 782 C CA . VAL A 1 118 ? 69.639 2.308 -32.733 1.00 51.71 118 VAL A CA 1
ATOM 783 C C . VAL A 1 118 ? 68.709 2.187 -31.528 1.00 51.95 118 VAL A C 1
ATOM 784 O O . VAL A 1 118 ? 67.491 2.094 -31.683 1.00 50.73 118 VAL A O 1
ATOM 788 N N . GLU A 1 119 ? 69.283 2.190 -30.328 1.00 52.13 119 GLU A N 1
ATOM 789 C CA . GLU A 1 119 ? 68.492 2.083 -29.108 1.00 52.73 119 GLU A CA 1
ATOM 790 C C . GLU A 1 119 ? 67.581 3.294 -28.944 1.00 52.87 119 GLU A C 1
ATOM 791 O O . GLU A 1 119 ? 66.365 3.153 -28.810 1.00 52.32 119 GLU A O 1
ATOM 797 N N . GLU A 1 120 ? 68.175 4.483 -28.950 1.00 53.17 120 GLU A N 1
ATOM 798 C CA . GLU A 1 120 ? 67.411 5.719 -28.805 1.00 53.85 120 GLU A CA 1
ATOM 799 C C . GLU A 1 120 ? 66.364 5.834 -29.908 1.00 52.67 120 GLU A C 1
ATOM 800 O O . GLU A 1 120 ? 65.288 6.395 -29.698 1.00 52.31 120 GLU A O 1
ATOM 806 N N . LEU A 1 121 ? 66.687 5.298 -31.081 1.00 51.92 121 LEU A N 1
ATOM 807 C CA . LEU A 1 121 ? 65.773 5.323 -32.218 1.00 51.15 121 LEU A CA 1
ATOM 808 C C . LEU A 1 121 ? 64.580 4.416 -31.930 1.00 50.99 121 LEU A C 1
ATOM 809 O O . LEU A 1 121 ? 63.429 4.795 -32.152 1.00 50.54 121 LEU A O 1
ATOM 814 N N . LEU A 1 122 ? 64.867 3.214 -31.437 1.00 49.84 122 LEU A N 1
ATOM 815 C CA . LEU A 1 122 ? 63.828 2.246 -31.104 1.00 49.21 122 LEU A CA 1
ATOM 816 C C . LEU A 1 122 ? 62.970 2.782 -29.963 1.00 49.59 122 LEU A C 1
ATOM 817 O O . LEU A 1 122 ? 61.753 2.600 -29.944 1.00 48.78 122 LEU A O 1
ATOM 822 N N . TYR A 1 123 ? 63.619 3.445 -29.012 1.00 50.44 123 TYR A N 1
ATOM 823 C CA . TYR A 1 123 ? 62.936 4.017 -27.859 1.00 51.81 123 TYR A CA 1
ATOM 824 C C . TYR A 1 123 ? 61.882 5.024 -28.311 1.00 52.88 123 TYR A C 1
ATOM 825 O O . TYR A 1 123 ? 60.761 5.042 -27.799 1.00 52.55 123 TYR A O 1
ATOM 834 N N . SER A 1 124 ? 62.254 5.861 -29.276 1.00 53.79 124 SER A N 1
ATOM 835 C CA . SER A 1 124 ? 61.359 6.885 -29.802 1.00 55.13 124 SER A CA 1
ATOM 836 C C . SER A 1 124 ? 60.157 6.286 -30.517 1.00 55.82 124 SER A C 1
ATOM 837 O O . SER A 1 124 ? 59.037 6.773 -30.379 1.00 55.76 124 SER A O 1
ATOM 840 N N . ALA A 1 125 ? 60.396 5.228 -31.283 1.00 56.59 125 ALA A N 1
ATOM 841 C CA . ALA A 1 125 ? 59.331 4.567 -32.023 1.00 57.91 125 ALA A CA 1
ATOM 842 C C . ALA A 1 125 ? 58.312 3.919 -31.089 1.00 58.60 125 ALA A C 1
ATOM 843 O O . ALA A 1 125 ? 57.212 3.562 -31.508 1.00 59.08 125 ALA A O 1
ATOM 845 N N . ILE A 1 126 ? 58.680 3.774 -29.820 1.00 59.77 126 ILE A N 1
ATOM 846 C CA . ILE A 1 126 ? 57.801 3.158 -28.834 1.00 60.77 126 ILE A CA 1
ATOM 847 C C . ILE A 1 126 ? 56.851 4.165 -28.191 1.00 61.32 126 ILE A C 1
ATOM 848 O O . ILE A 1 126 ? 55.671 3.876 -27.996 1.00 61.63 126 ILE A O 1
ATOM 853 N N . GLU A 1 127 ? 57.364 5.347 -27.864 1.00 62.23 127 GLU A N 1
ATOM 854 C CA . GLU A 1 127 ? 56.541 6.379 -27.241 1.00 62.96 127 GLU A CA 1
ATOM 855 C C . GLU A 1 127 ? 55.637 7.092 -28.242 1.00 63.49 127 GLU A C 1
ATOM 856 O O . GLU A 1 127 ? 54.412 6.998 -28.162 1.00 63.66 127 GLU A O 1
ATOM 862 N N . ASP A 1 128 ? 56.249 7.806 -29.181 1.00 64.02 128 ASP A N 1
ATOM 863 C CA . ASP A 1 128 ? 55.502 8.551 -30.189 1.00 64.27 128 ASP A CA 1
ATOM 864 C C . ASP A 1 128 ? 55.057 7.684 -31.363 1.00 64.20 128 ASP A C 1
ATOM 865 O O . ASP A 1 128 ? 54.300 8.139 -32.221 1.00 64.18 128 ASP A O 1
ATOM 870 N N . PHE A 1 129 ? 55.521 6.438 -31.400 1.00 63.72 129 PHE A N 1
ATOM 871 C CA . PHE A 1 129 ? 55.165 5.533 -32.487 1.00 63.34 129 PHE A CA 1
ATOM 872 C C . PHE A 1 129 ? 55.476 6.175 -33.836 1.00 63.51 129 PHE A C 1
ATOM 873 O O . PHE A 1 129 ? 54.839 5.872 -34.846 1.00 63.64 129 PHE A O 1
ATOM 881 N N . GLN A 1 130 ? 56.462 7.066 -33.837 1.00 63.35 130 GLN A N 1
ATOM 882 C CA . GLN A 1 130 ? 56.887 7.761 -35.046 1.00 63.64 130 GLN A CA 1
ATOM 883 C C . GLN A 1 130 ? 58.411 7.850 -35.075 1.00 63.77 130 GLN A C 1
ATOM 884 O O . GLN A 1 130 ? 59.051 8.021 -34.037 1.00 63.58 130 GLN A O 1
ATOM 890 N N . ILE A 1 131 ? 58.989 7.732 -36.265 1.00 64.05 131 ILE A N 1
ATOM 891 C CA . ILE A 1 131 ? 60.437 7.787 -36.408 1.00 64.20 131 ILE A CA 1
ATOM 892 C C . ILE A 1 131 ? 60.897 9.186 -36.817 1.00 64.68 131 ILE A C 1
ATOM 893 O O . ILE A 1 131 ? 60.029 9.993 -37.210 1.00 64.73 131 ILE A O 1
ATOM 898 N N . ASP A 1 147 ? 56.285 8.139 -38.759 1.00 49.23 147 ASP A N 1
ATOM 899 C CA . ASP A 1 147 ? 55.037 7.354 -38.976 1.00 48.69 147 ASP A CA 1
ATOM 900 C C . ASP A 1 147 ? 55.314 5.860 -38.908 1.00 46.82 147 ASP A C 1
ATOM 901 O O . ASP A 1 147 ? 55.667 5.236 -39.909 1.00 46.98 147 ASP A O 1
ATOM 906 N N . ILE A 1 148 ? 55.164 5.293 -37.716 1.00 44.79 148 ILE A N 1
ATOM 907 C CA . ILE A 1 148 ? 55.385 3.865 -37.510 1.00 42.43 148 ILE A CA 1
ATOM 908 C C . ILE A 1 148 ? 54.067 3.232 -37.074 1.00 39.88 148 ILE A C 1
ATOM 909 O O . ILE A 1 148 ? 53.359 3.775 -36.227 1.00 39.87 148 ILE A O 1
ATOM 914 N N . GLN A 1 149 ? 53.725 2.091 -37.663 1.00 37.15 149 GLN A N 1
ATOM 915 C CA . GLN A 1 149 ? 52.483 1.408 -37.316 1.00 34.59 149 GLN A CA 1
ATOM 916 C C . GLN A 1 149 ? 52.601 0.799 -35.921 1.00 33.13 149 GLN A C 1
ATOM 917 O O . GLN A 1 149 ? 53.632 0.218 -35.585 1.00 33.43 149 GLN A O 1
ATOM 923 N N . PRO A 1 150 ? 51.554 0.930 -35.086 1.00 30.81 150 PRO A N 1
ATOM 924 C CA . PRO A 1 150 ? 51.596 0.367 -33.731 1.00 29.20 150 PRO A CA 1
ATOM 925 C C . PRO A 1 150 ? 52.000 -1.102 -33.797 1.00 28.56 150 PRO A C 1
ATOM 926 O O . PRO A 1 150 ? 51.443 -1.869 -34.586 1.00 26.56 150 PRO A O 1
ATOM 930 N N . PHE A 1 151 ? 52.974 -1.497 -32.989 1.00 28.49 151 PHE A N 1
ATOM 931 C CA . PHE A 1 151 ? 53.438 -2.876 -33.005 1.00 27.07 151 PHE A CA 1
ATOM 932 C C . PHE A 1 151 ? 53.829 -3.340 -31.610 1.00 26.23 151 PHE A C 1
ATOM 933 O O . PHE A 1 151 ? 53.901 -2.543 -30.676 1.00 24.97 151 PHE A O 1
ATOM 941 N N . THR A 1 152 ? 54.080 -4.636 -31.477 1.00 25.40 152 THR A N 1
ATOM 942 C CA . THR A 1 152 ? 54.465 -5.207 -30.197 1.00 24.94 152 THR A CA 1
ATOM 943 C C . THR A 1 152 ? 55.949 -5.536 -30.213 1.00 23.71 152 THR A C 1
ATOM 944 O O . THR A 1 152 ? 56.413 -6.305 -31.053 1.00 24.59 152 THR A O 1
ATOM 948 N N . LEU A 1 153 ? 56.696 -4.924 -29.299 1.00 24.05 153 LEU A N 1
ATOM 949 C CA . LEU A 1 153 ? 58.127 -5.184 -29.181 1.00 23.79 153 LEU A CA 1
ATOM 950 C C . LEU A 1 153 ? 58.320 -6.373 -28.242 1.00 23.04 153 LEU A C 1
ATOM 951 O O . LEU A 1 153 ? 57.847 -6.359 -27.103 1.00 23.57 153 LEU A O 1
ATOM 956 N N . VAL A 1 154 ? 58.983 -7.415 -28.737 1.00 22.86 154 VAL A N 1
ATOM 957 C CA . VAL A 1 154 ? 59.277 -8.591 -27.929 1.00 23.14 154 VAL A CA 1
ATOM 958 C C . VAL A 1 154 ? 60.796 -8.710 -27.858 1.00 22.85 154 VAL A C 1
ATOM 959 O O . VAL A 1 154 ? 61.465 -8.978 -28.857 1.00 22.61 154 VAL A O 1
ATOM 963 N N . GLY A 1 155 ? 61.335 -8.475 -26.668 1.00 23.71 155 GLY A N 1
ATOM 964 C CA . GLY A 1 155 ? 62.770 -8.562 -26.485 1.00 23.90 155 GLY A CA 1
ATOM 965 C C . GLY A 1 155 ? 63.167 -9.821 -25.753 1.00 21.95 155 GLY A C 1
ATOM 966 O O . GLY A 1 155 ? 62.388 -10.366 -24.971 1.00 22.64 155 GLY A O 1
ATOM 967 N N . ALA A 1 156 ? 64.376 -10.309 -26.024 1.00 23.64 156 ALA A N 1
ATOM 968 C CA . ALA A 1 156 ? 64.895 -11.499 -25.354 1.00 21.68 156 ALA A CA 1
ATOM 969 C C . ALA A 1 156 ? 66.305 -11.207 -24.879 1.00 23.48 156 ALA A C 1
ATOM 970 O O . ALA A 1 156 ? 67.112 -10.617 -25.603 1.00 25.04 156 ALA A O 1
ATOM 972 N N . THR A 1 157 ? 66.592 -11.599 -23.644 1.00 24.54 157 THR A N 1
ATOM 973 C CA . THR A 1 157 ? 67.913 -11.416 -23.069 1.00 25.74 157 THR A CA 1
ATOM 974 C C . THR A 1 157 ? 68.186 -12.520 -22.046 1.00 26.89 157 THR A C 1
ATOM 975 O O . THR A 1 157 ? 67.257 -13.141 -21.531 1.00 23.55 157 THR A O 1
ATOM 979 N N . THR A 1 158 ? 69.461 -12.776 -21.767 1.00 28.80 158 THR A N 1
ATOM 980 C CA . THR A 1 158 ? 69.856 -13.803 -20.803 1.00 33.04 158 THR A CA 1
ATOM 981 C C . THR A 1 158 ? 69.522 -13.343 -19.386 1.00 34.75 158 THR A C 1
ATOM 982 O O . THR A 1 158 ? 69.275 -14.170 -18.497 1.00 34.60 158 THR A O 1
ATOM 986 N N A ARG A 1 159 ? 69.507 -12.041 -19.187 0.44 36.59 159 ARG A N 1
ATOM 987 N N B ARG A 1 159 ? 69.554 -12.030 -19.201 0.56 36.63 159 ARG A N 1
ATOM 988 C CA A ARG A 1 159 ? 69.180 -11.437 -17.894 0.44 38.94 159 ARG A CA 1
ATOM 989 C CA B ARG A 1 159 ? 69.292 -11.384 -17.911 0.56 39.11 159 ARG A CA 1
ATOM 990 C C A ARG A 1 159 ? 68.616 -10.044 -18.076 0.44 39.11 159 ARG A C 1
ATOM 991 C C B ARG A 1 159 ? 68.604 -10.016 -18.097 0.56 39.21 159 ARG A C 1
ATOM 992 O O A ARG A 1 159 ? 69.241 -9.170 -18.669 0.44 38.94 159 ARG A O 1
ATOM 993 O O B ARG A 1 159 ? 69.168 -9.130 -18.751 0.56 39.06 159 ARG A O 1
ATOM 1008 N N . SER A 1 160 ? 67.420 -9.839 -17.532 1.00 39.51 160 SER A N 1
ATOM 1009 C CA . SER A 1 160 ? 66.733 -8.563 -17.656 1.00 39.38 160 SER A CA 1
ATOM 1010 C C . SER A 1 160 ? 67.553 -7.410 -17.111 1.00 39.10 160 SER A C 1
ATOM 1011 O O . SER A 1 160 ? 67.351 -6.265 -17.510 1.00 38.24 160 SER A O 1
ATOM 1014 N N . GLY A 1 161 ? 68.485 -7.719 -16.215 1.00 39.63 161 GLY A N 1
ATOM 1015 C CA . GLY A 1 161 ? 69.325 -6.695 -15.626 1.00 40.36 161 GLY A CA 1
ATOM 1016 C C . GLY A 1 161 ? 70.336 -6.099 -16.582 1.00 40.91 161 GLY A C 1
ATOM 1017 O O . GLY A 1 161 ? 70.984 -5.103 -16.261 1.00 41.45 161 GLY A O 1
ATOM 1018 N N . LEU A 1 162 ? 70.475 -6.700 -17.759 1.00 41.16 162 LEU A N 1
ATOM 1019 C CA . LEU A 1 162 ? 71.420 -6.220 -18.763 1.00 41.34 162 LEU A CA 1
ATOM 1020 C C . LEU A 1 162 ? 70.855 -5.062 -19.584 1.00 42.08 162 LEU A C 1
ATOM 1021 O O . LEU A 1 162 ? 71.611 -4.257 -20.125 1.00 40.85 162 LEU A O 1
ATOM 1026 N N . LEU A 1 163 ? 69.531 -4.986 -19.683 1.00 43.10 163 LEU A N 1
ATOM 1027 C CA . LEU A 1 163 ? 68.899 -3.908 -20.442 1.00 44.67 163 LEU A CA 1
ATOM 1028 C C . LEU A 1 163 ? 69.070 -2.562 -19.750 1.00 45.96 163 LEU A C 1
ATOM 1029 O O . LEU A 1 163 ? 69.204 -2.491 -18.528 1.00 46.26 163 LEU A O 1
ATOM 1034 N N . SER A 1 164 ? 69.063 -1.496 -20.542 1.00 47.31 164 SER A N 1
ATOM 1035 C CA . SER A 1 164 ? 69.201 -0.149 -20.007 1.00 49.00 164 SER A CA 1
ATOM 1036 C C . SER A 1 164 ? 67.976 0.182 -19.163 1.00 49.80 164 SER A C 1
ATOM 1037 O O . SER A 1 164 ? 66.883 -0.321 -19.418 1.00 49.72 164 SER A O 1
ATOM 1040 N N . SER A 1 165 ? 68.164 1.032 -18.160 1.00 50.27 165 SER A N 1
ATOM 1041 C CA . SER A 1 165 ? 67.072 1.433 -17.283 1.00 51.15 165 SER A CA 1
ATOM 1042 C C . SER A 1 165 ? 65.889 2.018 -18.061 1.00 51.15 165 SER A C 1
ATOM 1043 O O . SER A 1 165 ? 64.734 1.672 -17.801 1.00 51.64 165 SER A O 1
ATOM 1046 N N . PRO A 1 166 ? 66.160 2.917 -19.023 1.00 50.72 166 PRO A N 1
ATOM 1047 C CA . PRO A 1 166 ? 65.093 3.531 -19.821 1.00 50.28 166 PRO A CA 1
ATOM 1048 C C . PRO A 1 166 ? 64.250 2.527 -20.609 1.00 49.51 166 PRO A C 1
ATOM 1049 O O . PRO A 1 166 ? 63.027 2.496 -20.484 1.00 49.28 166 PRO A O 1
ATOM 1053 N N . LEU A 1 167 ? 64.914 1.707 -21.417 1.00 48.60 167 LEU A N 1
ATOM 1054 C CA . LEU A 1 167 ? 64.231 0.717 -22.247 1.00 47.65 167 LEU A CA 1
ATOM 1055 C C . LEU A 1 167 ? 63.456 -0.331 -21.451 1.00 47.34 167 LEU A C 1
ATOM 1056 O O . LEU A 1 167 ? 62.365 -0.741 -21.853 1.00 46.77 167 LEU A O 1
ATOM 1061 N N . ARG A 1 168 ? 64.014 -0.765 -20.326 1.00 46.59 168 ARG A N 1
ATOM 1062 C CA . ARG A 1 168 ? 63.355 -1.772 -19.505 1.00 46.65 168 ARG A CA 1
ATOM 1063 C C . ARG A 1 168 ? 62.008 -1.316 -18.960 1.00 45.87 168 ARG A C 1
ATOM 1064 O O . ARG A 1 168 ? 61.099 -2.125 -18.794 1.00 45.55 168 ARG A O 1
ATOM 1072 N N . SER A 1 169 ? 61.888 -0.023 -18.672 1.00 45.90 169 SER A N 1
ATOM 1073 C CA . SER A 1 169 ? 60.647 0.533 -18.136 1.00 44.93 169 SER A CA 1
ATOM 1074 C C . SER A 1 169 ? 59.569 0.654 -19.210 1.00 44.27 169 SER A C 1
ATOM 1075 O O . SER A 1 169 ? 58.435 1.030 -18.917 1.00 44.66 169 SER A O 1
ATOM 1078 N N . ARG A 1 170 ? 59.927 0.338 -20.452 1.00 43.25 170 ARG A N 1
ATOM 1079 C CA . ARG A 1 170 ? 58.986 0.411 -21.564 1.00 43.07 170 ARG A CA 1
ATOM 1080 C C . ARG A 1 170 ? 58.161 -0.869 -21.696 1.00 41.65 170 ARG A C 1
ATOM 1081 O O . ARG A 1 170 ? 57.061 -0.855 -22.248 1.00 41.33 170 ARG A O 1
ATOM 1089 N N . PHE A 1 171 ? 58.692 -1.980 -21.197 1.00 39.36 171 PHE A N 1
ATOM 1090 C CA . PHE A 1 171 ? 57.975 -3.248 -21.281 1.00 37.05 171 PHE A CA 1
ATOM 1091 C C . PHE A 1 171 ? 56.899 -3.375 -20.215 1.00 37.54 171 PHE A C 1
ATOM 1092 O O . PHE A 1 171 ? 57.191 -3.296 -19.025 1.00 38.56 171 PHE A O 1
ATOM 1100 N N . GLY A 1 172 ? 55.658 -3.582 -20.649 1.00 38.76 172 GLY A N 1
ATOM 1101 C CA . GLY A 1 172 ? 54.553 -3.729 -19.719 1.00 38.86 172 GLY A CA 1
ATOM 1102 C C . GLY A 1 172 ? 54.435 -5.155 -19.218 1.00 38.56 172 GLY A C 1
ATOM 1103 O O . GLY A 1 172 ? 53.715 -5.438 -18.258 1.00 39.09 172 GLY A O 1
ATOM 1104 N N . ILE A 1 173 ? 55.150 -6.064 -19.871 1.00 36.66 173 ILE A N 1
ATOM 1105 C CA . ILE A 1 173 ? 55.120 -7.471 -19.486 1.00 34.38 173 ILE A CA 1
ATOM 1106 C C . ILE A 1 173 ? 56.535 -8.049 -19.444 1.00 30.97 173 ILE A C 1
ATOM 1107 O O . ILE A 1 173 ? 57.224 -8.086 -20.460 1.00 30.27 173 ILE A O 1
ATOM 1112 N N . ILE A 1 174 ? 56.973 -8.497 -18.272 1.00 30.60 174 ILE A N 1
ATOM 1113 C CA . ILE A 1 174 ? 58.301 -9.083 -18.128 1.00 30.61 174 ILE A CA 1
ATOM 1114 C C . ILE A 1 174 ? 58.161 -10.535 -17.682 1.00 29.92 174 ILE A C 1
ATOM 1115 O O . ILE A 1 174 ? 57.613 -10.819 -16.615 1.00 30.78 174 ILE A O 1
ATOM 1120 N N . LEU A 1 175 ? 58.659 -11.451 -18.510 1.00 27.11 175 LEU A N 1
ATOM 1121 C CA . LEU A 1 175 ? 58.568 -12.878 -18.236 1.00 27.21 175 LEU A CA 1
ATOM 1122 C C . LEU A 1 175 ? 59.957 -13.447 -17.959 1.00 26.96 175 LEU A C 1
ATOM 1123 O O . LEU A 1 175 ? 60.796 -13.545 -18.851 1.00 27.19 175 LEU A O 1
ATOM 1128 N N . GLU A 1 176 ? 60.195 -13.802 -16.704 1.00 28.24 176 GLU A N 1
ATOM 1129 C CA . GLU A 1 176 ? 61.472 -14.354 -16.280 1.00 28.45 176 GLU A CA 1
ATOM 1130 C C . GLU A 1 176 ? 61.400 -15.873 -16.326 1.00 27.33 176 GLU A C 1
ATOM 1131 O O . GLU A 1 176 ? 60.662 -16.478 -15.553 1.00 27.11 176 GLU A O 1
ATOM 1137 N N . LEU A 1 177 ? 62.145 -16.485 -17.240 1.00 26.78 177 LEU A N 1
ATOM 1138 C CA . LEU A 1 177 ? 62.153 -17.939 -17.345 1.00 26.97 177 LEU A CA 1
ATOM 1139 C C . LEU A 1 177 ? 63.290 -18.546 -16.527 1.00 26.54 177 LEU A C 1
ATOM 1140 O O . LEU A 1 177 ? 64.455 -18.153 -16.657 1.00 26.96 177 LEU A O 1
ATOM 1145 N N . ASP A 1 178 ? 62.951 -19.497 -15.664 1.00 26.35 178 ASP A N 1
ATOM 1146 C CA . ASP A 1 178 ? 63.950 -20.171 -14.845 1.00 26.56 178 ASP A CA 1
ATOM 1147 C C . ASP A 1 178 ? 64.120 -21.588 -15.398 1.00 24.48 178 ASP A C 1
ATOM 1148 O O . ASP A 1 178 ? 63.346 -22.028 -16.248 1.00 22.90 178 ASP A O 1
ATOM 1153 N N . PHE A 1 179 ? 65.136 -22.305 -14.938 1.00 21.88 179 PHE A N 1
ATOM 1154 C CA . PHE A 1 179 ? 65.349 -23.671 -15.415 1.00 20.97 179 PHE A CA 1
ATOM 1155 C C . PHE A 1 179 ? 64.133 -24.574 -15.198 1.00 20.53 179 PHE A C 1
ATOM 1156 O O . PHE A 1 179 ? 63.360 -24.385 -14.258 1.00 21.68 179 PHE A O 1
ATOM 1164 N N . TYR A 1 180 ? 63.963 -25.565 -16.067 1.00 20.31 180 TYR A N 1
ATOM 1165 C CA . TYR A 1 180 ? 62.833 -26.488 -15.955 1.00 19.49 180 TYR A CA 1
ATOM 1166 C C . TYR A 1 180 ? 63.092 -27.608 -14.959 1.00 20.68 180 TYR A C 1
ATOM 1167 O O . TYR A 1 180 ? 64.236 -27.919 -14.630 1.00 22.30 180 TYR A O 1
ATOM 1176 N N . THR A 1 181 ? 62.018 -28.233 -14.495 1.00 22.32 181 THR A N 1
ATOM 1177 C CA . THR A 1 181 ? 62.145 -29.332 -13.551 1.00 22.50 181 THR A CA 1
ATOM 1178 C C . THR A 1 181 ? 62.493 -30.611 -14.317 1.00 23.03 181 THR A C 1
ATOM 1179 O O . THR A 1 181 ? 62.289 -30.687 -15.530 1.00 23.10 181 THR A O 1
ATOM 1183 N N . VAL A 1 182 ? 63.028 -31.612 -13.627 1.00 23.35 182 VAL A N 1
ATOM 1184 C CA . VAL A 1 182 ? 63.343 -32.878 -14.284 1.00 22.32 182 VAL A CA 1
ATOM 1185 C C . VAL A 1 182 ? 62.076 -33.484 -14.901 1.00 23.11 182 VAL A C 1
ATOM 1186 O O . VAL A 1 182 ? 62.110 -34.015 -16.014 1.00 23.13 182 VAL A O 1
ATOM 1190 N N . LYS A 1 183 ? 60.955 -33.400 -14.194 1.00 22.49 183 LYS A N 1
ATOM 1191 C CA . LYS A 1 183 ? 59.699 -33.941 -14.714 1.00 23.42 183 LYS A CA 1
ATOM 1192 C C . LYS A 1 183 ? 59.300 -33.267 -16.036 1.00 22.21 183 LYS A C 1
ATOM 1193 O O . LYS A 1 183 ? 58.871 -33.934 -16.981 1.00 23.34 183 LYS A O 1
ATOM 1199 N N . GLU A 1 184 ? 59.431 -31.945 -16.084 1.00 21.07 184 GLU A N 1
ATOM 1200 C CA . GLU A 1 184 ? 59.092 -31.195 -17.288 1.00 21.01 184 GLU A CA 1
ATOM 1201 C C . GLU A 1 184 ? 60.015 -31.597 -18.429 1.00 20.75 184 GLU A C 1
ATOM 1202 O O . GLU A 1 184 ? 59.554 -31.854 -19.540 1.00 20.48 184 GLU A O 1
ATOM 1208 N N . LEU A 1 185 ? 61.318 -31.670 -18.167 1.00 20.30 185 LEU A N 1
ATOM 1209 C CA . LEU A 1 185 ? 62.258 -32.054 -19.212 1.00 19.30 185 LEU A CA 1
ATOM 1210 C C . LEU A 1 185 ? 61.971 -33.467 -19.708 1.00 21.10 185 LEU A C 1
ATOM 1211 O O . LEU A 1 185 ? 62.085 -33.749 -20.908 1.00 20.66 185 LEU A O 1
ATOM 1216 N N . LYS A 1 186 ? 61.591 -34.358 -18.796 1.00 21.04 186 LYS A N 1
ATOM 1217 C CA . LYS A 1 186 ? 61.286 -35.734 -19.176 1.00 22.56 186 LYS A CA 1
ATOM 1218 C C . LYS A 1 186 ? 60.131 -35.728 -20.172 1.00 22.96 186 LYS A C 1
ATOM 1219 O O . LYS A 1 186 ? 60.140 -36.466 -21.154 1.00 23.23 186 LYS A O 1
ATOM 1225 N N . GLU A 1 187 ? 59.137 -34.891 -19.917 1.00 21.76 187 GLU A N 1
ATOM 1226 C CA . GLU A 1 187 ? 57.986 -34.793 -20.810 1.00 23.12 187 GLU A CA 1
ATOM 1227 C C . GLU A 1 187 ? 58.412 -34.265 -22.190 1.00 23.01 187 GLU A C 1
ATOM 1228 O O . GLU A 1 187 ? 57.917 -34.721 -23.225 1.00 24.16 187 GLU A O 1
ATOM 1234 N N . ILE A 1 188 ? 59.328 -33.299 -22.192 1.00 21.24 188 ILE A N 1
ATOM 1235 C CA . ILE A 1 188 ? 59.823 -32.707 -23.438 1.00 21.31 188 ILE A CA 1
ATOM 1236 C C . ILE A 1 188 ? 60.593 -33.761 -24.229 1.00 21.75 188 ILE A C 1
ATOM 1237 O O . ILE A 1 188 ? 60.483 -33.836 -25.453 1.00 22.00 188 ILE A O 1
ATOM 1242 N N . ILE A 1 189 ? 61.352 -34.586 -23.515 1.00 20.67 189 ILE A N 1
ATOM 1243 C CA . ILE A 1 189 ? 62.145 -35.647 -24.119 1.00 19.59 189 ILE A CA 1
ATOM 1244 C C . ILE A 1 189 ? 61.234 -36.705 -24.743 1.00 22.86 189 ILE A C 1
ATOM 1245 O O . ILE A 1 189 ? 61.445 -37.123 -25.881 1.00 22.76 189 ILE A O 1
ATOM 1250 N N . LYS A 1 190 ? 60.209 -37.125 -24.009 1.00 22.06 190 LYS A N 1
ATOM 1251 C CA . LYS A 1 190 ? 59.306 -38.137 -24.535 1.00 24.04 190 LYS A CA 1
ATOM 1252 C C . LYS A 1 190 ? 58.602 -37.605 -25.776 1.00 24.92 190 LYS A C 1
ATOM 1253 O O . LYS A 1 190 ? 58.374 -38.345 -26.727 1.00 27.24 190 LYS A O 1
ATOM 1259 N N . ARG A 1 191 ? 58.272 -36.317 -25.753 1.00 25.28 191 ARG A N 1
ATOM 1260 C CA . ARG A 1 191 ? 57.608 -35.666 -26.878 1.00 27.20 191 ARG A CA 1
ATOM 1261 C C . ARG A 1 191 ? 58.553 -35.646 -28.075 1.00 27.76 191 ARG A C 1
ATOM 1262 O O . ARG A 1 191 ? 58.143 -35.906 -29.204 1.00 27.84 191 ARG A O 1
ATOM 1270 N N . ALA A 1 192 ? 59.820 -35.336 -27.813 1.00 25.90 192 ALA A N 1
ATOM 1271 C CA . ALA A 1 192 ? 60.821 -35.284 -28.873 1.00 26.18 192 ALA A CA 1
ATOM 1272 C C . ALA A 1 192 ? 61.029 -36.641 -29.527 1.00 27.32 192 ALA A C 1
ATOM 1273 O O . ALA A 1 192 ? 61.075 -36.738 -30.755 1.00 28.41 192 ALA A O 1
ATOM 1275 N N . ALA A 1 193 ? 61.168 -37.682 -28.710 1.00 27.83 193 ALA A N 1
ATOM 1276 C CA . ALA A 1 193 ? 61.385 -39.033 -29.219 1.00 29.14 193 ALA A CA 1
ATOM 1277 C C . ALA A 1 193 ? 60.236 -39.433 -30.133 1.00 31.30 193 ALA A C 1
ATOM 1278 O O . ALA A 1 193 ? 60.450 -39.937 -31.239 1.00 32.26 193 ALA A O 1
ATOM 1280 N N . SER A 1 194 ? 59.014 -39.190 -29.672 1.00 31.70 194 SER A N 1
ATOM 1281 C CA . SER A 1 194 ? 57.826 -39.512 -30.453 1.00 34.03 194 SER A CA 1
ATOM 1282 C C . SER A 1 194 ? 57.867 -38.831 -31.823 1.00 34.52 194 SER A C 1
ATOM 1283 O O . SER A 1 194 ? 57.484 -39.425 -32.831 1.00 34.96 194 SER A O 1
ATOM 1286 N N . LEU A 1 195 ? 58.338 -37.588 -31.857 1.00 35.04 195 LEU A N 1
ATOM 1287 C CA . LEU A 1 195 ? 58.418 -36.845 -33.109 1.00 35.66 195 LEU A CA 1
ATOM 1288 C C . LEU A 1 195 ? 59.540 -37.345 -34.015 1.00 36.16 195 LEU A C 1
ATOM 1289 O O . LEU A 1 195 ? 59.516 -37.109 -35.224 1.00 36.44 195 LEU A O 1
ATOM 1294 N N . MET A 1 196 ? 60.520 -38.033 -33.434 1.00 35.31 196 MET A N 1
ATOM 1295 C CA . MET A 1 196 ? 61.637 -38.559 -34.215 1.00 36.31 196 MET A CA 1
ATOM 1296 C C . MET A 1 196 ? 61.438 -40.033 -34.535 1.00 37.95 196 MET A C 1
ATOM 1297 O O . MET A 1 196 ? 62.367 -40.709 -34.976 1.00 37.98 196 MET A O 1
ATOM 1302 N N . ASP A 1 197 ? 60.226 -40.523 -34.295 1.00 39.00 197 ASP A N 1
ATOM 1303 C CA . ASP A 1 197 ? 59.873 -41.912 -34.568 1.00 40.90 197 ASP A CA 1
ATOM 1304 C C . ASP A 1 197 ? 60.737 -42.917 -33.817 1.00 40.58 197 ASP A C 1
ATOM 1305 O O . ASP A 1 197 ? 61.244 -43.872 -34.408 1.00 40.92 197 ASP A O 1
ATOM 1310 N N . VAL A 1 198 ? 60.904 -42.701 -32.515 1.00 39.51 198 VAL A N 1
ATOM 1311 C CA . VAL A 1 198 ? 61.696 -43.602 -31.687 1.00 38.10 198 VAL A CA 1
ATOM 1312 C C . VAL A 1 198 ? 61.039 -43.820 -30.325 1.00 37.24 198 VAL A C 1
ATOM 1313 O O . VAL A 1 198 ? 60.567 -42.877 -29.692 1.00 37.88 198 VAL A O 1
ATOM 1317 N N . GLU A 1 199 ? 61.002 -45.073 -29.884 1.00 36.43 199 GLU A N 1
ATOM 1318 C CA . GLU A 1 199 ? 60.406 -45.415 -28.597 1.00 35.93 199 GLU A CA 1
ATOM 1319 C C . GLU A 1 199 ? 61.415 -45.217 -27.468 1.00 33.85 199 GLU A C 1
ATOM 1320 O O . GLU A 1 19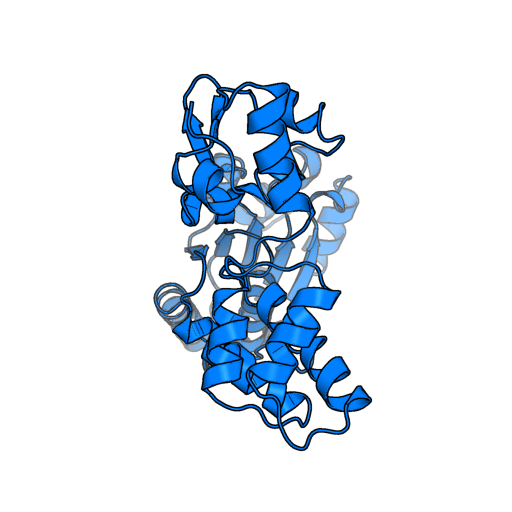9 ? 62.619 -45.379 -27.667 1.00 33.39 199 GLU A O 1
ATOM 1326 N N . ILE A 1 200 ? 60.927 -44.872 -26.281 1.00 31.86 200 ILE A N 1
ATOM 1327 C CA . ILE A 1 200 ? 61.810 -44.662 -25.139 1.00 28.93 200 ILE A CA 1
ATOM 1328 C C . ILE A 1 200 ? 61.119 -45.015 -23.830 1.00 28.95 200 ILE A C 1
ATOM 1329 O O . ILE A 1 200 ? 59.964 -44.657 -23.601 1.00 30.26 200 ILE A O 1
ATOM 1334 N N . GLU A 1 201 ? 61.836 -45.736 -22.977 1.00 28.27 201 GLU A N 1
ATOM 1335 C CA . GLU A 1 201 ? 61.289 -46.131 -21.692 1.00 29.08 201 GLU A CA 1
ATOM 1336 C C . GLU A 1 201 ? 61.366 -44.962 -20.713 1.00 28.48 201 GLU A C 1
ATOM 1337 O O . GLU A 1 201 ? 62.320 -44.178 -20.735 1.00 26.64 201 GLU A O 1
ATOM 1343 N N . ASP A 1 202 ? 60.352 -44.848 -19.865 1.00 27.02 202 ASP A N 1
ATOM 1344 C CA . ASP A 1 202 ? 60.298 -43.779 -18.876 1.00 27.70 202 ASP A CA 1
ATOM 1345 C C . ASP A 1 202 ? 61.611 -43.602 -18.112 1.00 27.66 202 ASP A C 1
ATOM 1346 O O . ASP A 1 202 ? 62.100 -42.482 -17.953 1.00 26.10 202 ASP A O 1
ATOM 1351 N N . ALA A 1 203 ? 62.176 -44.707 -17.632 1.00 27.00 203 ALA A N 1
ATOM 1352 C CA . ALA A 1 203 ? 63.426 -44.671 -16.879 1.00 26.01 203 ALA A CA 1
ATOM 1353 C C . ALA A 1 203 ? 64.546 -43.977 -17.655 1.00 24.92 203 ALA A C 1
ATOM 1354 O O . ALA A 1 203 ? 65.332 -43.209 -17.092 1.00 23.64 203 ALA A O 1
ATOM 1356 N N . ALA A 1 204 ? 64.615 -44.256 -18.952 1.00 23.37 204 ALA A N 1
ATOM 1357 C CA . ALA A 1 204 ? 65.643 -43.679 -19.812 1.00 22.08 204 ALA A CA 1
ATOM 1358 C C . ALA A 1 204 ? 65.417 -42.184 -20.024 1.00 21.51 204 ALA A C 1
ATOM 1359 O O . ALA A 1 204 ? 66.367 -41.388 -20.046 1.00 21.03 204 ALA A O 1
ATOM 1361 N N . ALA A 1 205 ? 64.153 -41.801 -20.172 1.00 21.92 205 ALA A N 1
ATOM 1362 C CA . ALA A 1 205 ? 63.809 -40.405 -20.363 1.00 22.52 205 ALA A CA 1
ATOM 1363 C C . ALA A 1 205 ? 64.185 -39.630 -19.099 1.00 21.99 205 ALA A C 1
ATOM 1364 O O . ALA A 1 205 ? 64.668 -38.503 -19.178 1.00 22.01 205 ALA A O 1
ATOM 1366 N N . GLU A 1 206 ? 63.960 -40.250 -17.942 1.00 22.71 206 GLU A N 1
ATOM 1367 C CA . GLU A 1 206 ? 64.277 -39.648 -16.643 1.00 24.28 206 GLU A CA 1
ATOM 1368 C C . GLU A 1 206 ? 65.784 -39.401 -16.541 1.00 23.42 206 GLU A C 1
ATOM 1369 O O . GLU A 1 206 ? 66.234 -38.338 -16.108 1.00 22.60 206 GLU A O 1
ATOM 1375 N N . MET A 1 207 ? 66.558 -40.395 -16.955 1.00 22.98 207 MET A N 1
ATOM 1376 C CA . MET A 1 207 ? 68.014 -40.293 -16.922 1.00 22.60 207 MET A CA 1
ATOM 1377 C C . MET A 1 207 ? 68.542 -39.150 -17.805 1.00 22.57 207 MET A C 1
ATOM 1378 O O . MET A 1 207 ? 69.449 -38.423 -17.401 1.00 22.72 207 MET A O 1
ATOM 1383 N N . ILE A 1 208 ? 67.992 -38.991 -19.002 1.00 19.92 208 ILE A N 1
ATOM 1384 C CA . ILE A 1 208 ? 68.433 -37.912 -19.881 1.00 19.56 208 ILE A CA 1
ATOM 1385 C C . ILE A 1 208 ? 68.056 -36.546 -19.281 1.00 18.95 208 ILE A C 1
ATOM 1386 O O . ILE A 1 208 ? 68.855 -35.611 -19.290 1.00 19.97 208 ILE A O 1
ATOM 1391 N N . ALA A 1 209 ? 66.841 -36.444 -18.750 1.00 19.60 209 ALA A N 1
ATOM 1392 C CA . ALA A 1 209 ? 66.357 -35.195 -18.164 1.00 20.28 209 ALA A CA 1
ATOM 1393 C C . ALA A 1 209 ? 67.228 -34.756 -16.985 1.00 20.37 209 ALA A C 1
ATOM 1394 O O . ALA A 1 209 ? 67.507 -33.568 -16.814 1.00 20.08 209 ALA A O 1
ATOM 1396 N N . LYS A 1 210 ? 67.669 -35.727 -16.193 1.00 21.03 210 LYS A N 1
ATOM 1397 C CA . LYS A 1 210 ? 68.519 -35.435 -15.050 1.00 22.29 210 LYS A CA 1
ATOM 1398 C C . LYS A 1 210 ? 69.875 -34.902 -15.490 1.00 20.90 210 LYS A C 1
ATOM 1399 O O . LYS A 1 210 ? 70.576 -34.268 -14.698 1.00 21.89 210 LYS A O 1
ATOM 1405 N N . ARG A 1 211 ? 70.241 -35.150 -16.745 1.00 20.03 211 ARG A N 1
ATOM 1406 C CA . ARG A 1 211 ? 71.531 -34.701 -17.280 1.00 18.68 211 ARG A CA 1
ATOM 1407 C C . ARG A 1 211 ? 71.395 -33.569 -18.292 1.00 17.40 211 ARG A C 1
ATOM 1408 O O . ARG A 1 211 ? 72.359 -33.245 -19.005 1.00 18.76 211 ARG A O 1
ATOM 1416 N N . SER A 1 212 ? 70.226 -32.936 -18.339 1.00 17.77 212 SER A N 1
ATOM 1417 C CA . SER A 1 212 ? 69.990 -31.872 -19.312 1.00 18.17 212 SER A CA 1
ATOM 1418 C C . SER A 1 212 ? 70.240 -30.435 -18.825 1.00 18.53 212 SER A C 1
ATOM 1419 O O . SER A 1 212 ? 69.943 -29.463 -19.524 1.00 18.91 212 SER A O 1
ATOM 1422 N N . ARG A 1 213 ? 70.803 -30.317 -17.631 1.00 18.80 213 ARG A N 1
ATOM 1423 C CA . ARG A 1 213 ? 71.125 -29.019 -17.053 1.00 19.23 213 ARG A CA 1
ATOM 1424 C C . ARG A 1 213 ? 69.974 -28.025 -17.072 1.00 18.50 213 ARG A C 1
ATOM 1425 O O . ARG A 1 213 ? 70.176 -26.826 -17.326 1.00 19.63 213 ARG A O 1
ATOM 1433 N N . GLY A 1 214 ? 68.766 -28.541 -16.808 1.00 19.17 214 GLY A N 1
ATOM 1434 C CA . GLY A 1 214 ? 67.530 -27.761 -16.754 1.00 18.45 214 GLY A CA 1
ATOM 1435 C C . GLY A 1 214 ? 67.074 -27.080 -18.036 1.00 19.60 214 GLY A C 1
ATOM 1436 O O . GLY A 1 214 ? 66.167 -26.253 -18.015 1.00 18.68 214 GLY A O 1
ATOM 1437 N N . THR A 1 215 ? 67.647 -27.489 -19.157 1.00 18.43 215 THR A N 1
ATOM 1438 C CA . THR A 1 215 ? 67.375 -26.815 -20.428 1.00 18.93 215 THR A CA 1
ATOM 1439 C C . THR A 1 215 ? 66.778 -27.652 -21.554 1.00 18.29 215 THR A C 1
ATOM 1440 O O . THR A 1 215 ? 67.349 -28.670 -21.931 1.00 19.24 215 THR A O 1
ATOM 1444 N N . PRO A 1 216 ? 65.628 -27.225 -22.112 1.00 18.26 216 PRO A N 1
ATOM 1445 C CA . PRO A 1 216 ? 65.019 -28.008 -23.199 1.00 17.32 216 PRO A CA 1
ATOM 1446 C C . PRO A 1 216 ? 65.962 -28.231 -24.384 1.00 17.03 216 PRO A C 1
ATOM 1447 O O . PRO A 1 216 ? 66.047 -29.337 -24.907 1.00 18.30 216 PRO A O 1
ATOM 1451 N N . ARG A 1 217 ? 66.655 -27.178 -24.829 1.00 18.37 217 ARG A N 1
ATOM 1452 C CA . ARG A 1 217 ? 67.584 -27.300 -25.949 1.00 20.85 217 ARG A CA 1
ATOM 1453 C C . ARG A 1 217 ? 68.591 -28.431 -25.699 1.00 20.33 217 ARG A C 1
ATOM 1454 O O . ARG A 1 217 ? 68.847 -29.248 -26.585 1.00 20.18 217 ARG A O 1
ATOM 1462 N N . ILE A 1 218 ? 69.157 -28.488 -24.499 1.00 17.91 218 ILE A N 1
ATOM 1463 C CA . ILE A 1 218 ? 70.120 -29.536 -24.157 1.00 18.45 218 ILE A CA 1
ATOM 1464 C C . ILE A 1 218 ? 69.407 -30.897 -24.156 1.00 18.26 218 ILE A C 1
ATOM 1465 O O . ILE A 1 218 ? 69.899 -31.862 -24.753 1.00 18.63 218 ILE A O 1
ATOM 1470 N N . ALA A 1 219 ? 68.256 -30.994 -23.507 1.00 16.98 219 ALA A N 1
ATOM 1471 C CA . ALA A 1 219 ? 67.521 -32.248 -23.465 1.00 17.29 219 ALA A CA 1
ATOM 1472 C C . ALA A 1 219 ? 67.195 -32.819 -24.844 1.00 17.74 219 ALA A C 1
ATOM 1473 O O . ALA A 1 219 ? 67.275 -34.027 -25.045 1.00 19.26 219 ALA A O 1
ATOM 1475 N N . ILE A 1 220 ? 66.824 -31.956 -25.786 1.00 19.40 220 ILE A N 1
ATOM 1476 C CA . ILE A 1 220 ? 66.469 -32.430 -27.131 1.00 19.13 220 ILE A CA 1
ATOM 1477 C C . ILE A 1 220 ? 67.700 -32.892 -27.891 1.00 21.51 220 ILE A C 1
ATOM 1478 O O . ILE A 1 220 ? 67.645 -33.886 -28.613 1.00 20.86 220 ILE A O 1
ATOM 1483 N N . ARG A 1 221 ? 68.807 -32.180 -27.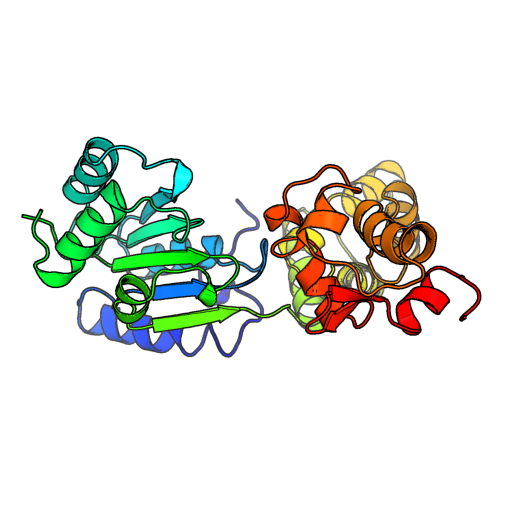732 1.00 20.87 221 ARG A N 1
ATOM 1484 C CA . ARG A 1 221 ? 70.037 -32.558 -28.394 1.00 21.65 221 ARG A CA 1
ATOM 1485 C C . ARG A 1 221 ? 70.528 -33.905 -27.848 1.00 22.41 221 ARG A C 1
ATOM 1486 O O . ARG A 1 221 ? 70.969 -34.768 -28.612 1.00 21.96 221 ARG A O 1
ATOM 1494 N N . LEU A 1 222 ? 70.456 -34.087 -26.534 1.00 19.07 222 LEU A N 1
ATOM 1495 C CA . LEU A 1 222 ? 70.891 -35.355 -25.955 1.00 19.73 222 LEU A CA 1
ATOM 1496 C C . LEU A 1 222 ? 70.003 -36.468 -26.481 1.00 19.83 222 LEU A C 1
ATOM 1497 O O . LEU A 1 222 ? 70.494 -37.550 -26.783 1.00 21.20 222 LEU A O 1
ATOM 1502 N N . THR A 1 223 ? 68.709 -36.212 -26.600 1.00 18.95 223 THR A N 1
ATOM 1503 C CA . THR A 1 223 ? 67.784 -37.229 -27.104 1.00 20.44 223 THR A CA 1
ATOM 1504 C C . THR A 1 223 ? 68.128 -37.651 -28.537 1.00 21.66 223 THR A C 1
ATOM 1505 O O . THR A 1 223 ? 68.047 -38.831 -28.883 1.00 21.99 223 THR A O 1
ATOM 1509 N N A LYS A 1 224 ? 68.517 -36.678 -29.359 0.42 21.57 224 LYS A N 1
ATOM 1510 N N B LYS A 1 224 ? 68.521 -36.687 -29.359 0.35 21.82 224 LYS A N 1
ATOM 1511 N N C LYS A 1 224 ? 68.518 -36.681 -29.357 0.23 22.13 224 LYS A N 1
ATOM 1512 C CA A LYS A 1 224 ? 68.884 -36.974 -30.738 0.42 22.65 224 LYS A CA 1
ATOM 1513 C CA B LYS A 1 224 ? 68.892 -36.955 -30.745 0.35 22.88 224 LYS A CA 1
ATOM 1514 C CA C LYS A 1 224 ? 68.892 -36.950 -30.747 0.23 23.19 224 LYS A CA 1
ATOM 1515 C C A LYS A 1 224 ? 70.145 -37.829 -30.777 0.42 22.37 224 LYS A C 1
ATOM 1516 C C B LYS A 1 224 ? 70.145 -37.833 -30.780 0.35 22.54 224 LYS A C 1
ATOM 1517 C C C LYS A 1 224 ? 70.159 -37.807 -30.803 0.23 22.79 224 LYS A C 1
ATOM 1518 O O A LYS A 1 224 ? 70.263 -38.748 -31.594 0.42 22.18 224 LYS A O 1
ATOM 1519 O O B LYS A 1 224 ? 70.259 -38.741 -31.598 0.35 22.37 224 LYS A O 1
ATOM 1520 O O C LYS A 1 224 ? 70.294 -38.675 -31.662 0.23 22.60 224 LYS A O 1
ATOM 1536 N N . ARG A 1 225 ? 71.086 -37.547 -29.885 1.00 22.11 225 ARG A N 1
ATOM 1537 C CA . ARG A 1 225 ? 72.338 -38.302 -29.821 1.00 21.67 225 ARG A CA 1
ATOM 1538 C C . ARG A 1 225 ? 72.060 -39.726 -29.298 1.00 22.24 225 ARG A C 1
ATOM 1539 O O . ARG A 1 225 ? 72.659 -40.693 -29.764 1.00 23.03 225 ARG A O 1
ATOM 1547 N N . VAL A 1 226 ? 71.161 -39.852 -28.330 1.00 21.61 226 VAL A N 1
ATOM 1548 C CA . VAL A 1 226 ? 70.830 -41.171 -27.805 1.00 22.03 226 VAL A CA 1
ATOM 1549 C C . VAL A 1 226 ? 70.118 -41.984 -28.905 1.00 22.35 226 VAL A C 1
ATOM 1550 O O . VAL A 1 226 ? 70.255 -43.207 -28.976 1.00 23.12 226 VAL A O 1
ATOM 1554 N N . ARG A 1 227 ? 69.365 -41.280 -29.752 1.00 21.94 227 ARG A N 1
ATOM 1555 C CA . ARG A 1 227 ? 68.670 -41.905 -30.878 1.00 23.19 227 ARG A CA 1
ATOM 1556 C C . ARG A 1 227 ? 69.740 -42.498 -31.800 1.00 23.41 227 ARG A C 1
ATOM 1557 O O . ARG A 1 227 ? 69.564 -43.590 -32.346 1.00 22.52 227 ARG A O 1
ATOM 1565 N N . ASP A 1 228 ? 70.842 -41.768 -31.975 1.00 22.40 228 ASP A N 1
ATOM 1566 C CA . ASP A 1 228 ? 71.935 -42.265 -32.816 1.00 21.62 228 ASP A CA 1
ATOM 1567 C C . ASP A 1 228 ? 72.477 -43.581 -32.245 1.00 21.58 228 ASP A C 1
ATOM 1568 O O . ASP A 1 228 ? 72.788 -44.494 -33.005 1.00 21.80 228 ASP A O 1
ATOM 1573 N N . MET A 1 229 ? 72.597 -43.669 -30.917 1.00 20.67 229 MET A N 1
ATOM 1574 C CA . MET A 1 229 ? 73.118 -44.890 -30.296 1.00 21.02 229 MET A CA 1
ATOM 1575 C C . MET A 1 229 ? 72.163 -46.031 -30.509 1.00 21.95 229 MET A C 1
ATOM 1576 O O . MET A 1 229 ? 72.580 -47.148 -30.821 1.00 22.23 229 MET A O 1
ATOM 1581 N N . LEU A 1 230 ? 70.878 -45.755 -30.334 1.00 21.50 230 LEU A N 1
ATOM 1582 C CA . LEU A 1 230 ? 69.868 -46.778 -30.538 1.00 23.79 230 LEU A CA 1
ATOM 1583 C C . LEU A 1 230 ? 69.971 -47.304 -31.959 1.00 24.20 230 LEU A C 1
ATOM 1584 O O . LEU A 1 230 ? 69.809 -48.497 -32.196 1.00 24.09 230 LEU A O 1
ATOM 1589 N N . THR A 1 231 ? 70.257 -46.418 -32.905 1.00 22.84 231 THR A N 1
ATOM 1590 C CA . THR A 1 231 ? 70.364 -46.811 -34.307 1.00 23.23 231 THR A CA 1
ATOM 1591 C C . THR A 1 231 ? 71.536 -47.757 -34.567 1.00 25.16 231 THR A C 1
ATOM 1592 O O . THR A 1 231 ? 71.386 -48.804 -35.212 1.00 25.10 231 THR A O 1
ATOM 1596 N N . VAL A 1 232 ? 72.705 -47.390 -34.055 1.00 24.83 232 VAL A N 1
ATOM 1597 C CA . VAL A 1 232 ? 73.902 -48.180 -34.278 1.00 25.65 232 VAL A CA 1
ATOM 1598 C C . VAL A 1 232 ? 73.907 -49.516 -33.560 1.00 26.54 232 VAL A C 1
ATOM 1599 O O . VAL A 1 232 ? 74.459 -50.484 -34.070 1.00 27.13 232 VAL A O 1
ATOM 1603 N N . VAL A 1 233 ? 73.275 -49.567 -32.391 1.00 26.33 233 VAL A N 1
ATOM 1604 C CA . VAL A 1 233 ? 73.224 -50.798 -31.608 1.00 27.43 233 VAL A CA 1
ATOM 1605 C C . VAL A 1 233 ? 72.044 -51.676 -32.021 1.00 26.68 233 VAL A C 1
ATOM 1606 O O . VAL A 1 233 ? 71.910 -52.805 -31.552 1.00 26.74 233 VAL A O 1
ATOM 1610 N N . LYS A 1 234 ? 71.191 -51.140 -32.892 1.00 27.43 234 LYS A N 1
ATOM 1611 C CA . LYS A 1 234 ? 70.024 -51.866 -33.381 1.00 29.68 234 LYS A CA 1
ATOM 1612 C C . LYS A 1 234 ? 69.089 -52.269 -32.248 1.00 30.58 234 LYS A C 1
ATOM 1613 O O . LYS A 1 234 ? 68.822 -53.457 -32.050 1.00 30.36 234 LYS A O 1
ATOM 1619 N N . ALA A 1 235 ? 68.593 -51.283 -31.508 1.00 29.90 235 ALA A N 1
ATOM 1620 C CA . ALA A 1 235 ? 67.688 -51.536 -30.393 1.00 31.68 235 ALA A CA 1
ATOM 1621 C C . ALA A 1 235 ? 66.263 -51.179 -30.791 1.00 31.38 235 ALA A C 1
ATOM 1622 O O . ALA A 1 235 ? 66.054 -50.350 -31.674 1.00 32.33 235 ALA A O 1
ATOM 1624 N N . ASP A 1 236 ? 65.286 -51.803 -30.141 1.00 34.67 236 ASP A N 1
ATOM 1625 C CA . ASP A 1 236 ? 63.883 -51.538 -30.447 1.00 35.75 236 ASP A CA 1
ATOM 1626 C C . ASP A 1 236 ? 63.367 -50.317 -29.690 1.00 34.29 236 ASP A C 1
ATOM 1627 O O . ASP A 1 236 ? 62.364 -49.717 -30.077 1.00 35.09 236 ASP A O 1
ATOM 1632 N N . ARG A 1 237 ? 64.050 -49.953 -28.608 1.00 33.45 237 ARG A N 1
ATOM 1633 C CA . ARG A 1 237 ? 63.649 -48.798 -27.812 1.00 32.60 237 ARG A CA 1
ATOM 1634 C C . ARG A 1 237 ? 64.785 -48.307 -26.924 1.00 31.06 237 ARG A C 1
ATOM 1635 O O . ARG A 1 237 ? 65.616 -49.092 -26.464 1.00 30.65 237 ARG A O 1
ATOM 1643 N N . ILE A 1 238 ? 64.820 -47.002 -26.686 1.00 29.33 238 ILE A N 1
ATOM 1644 C CA . ILE A 1 238 ? 65.847 -46.409 -25.842 1.00 27.60 238 ILE A CA 1
ATOM 1645 C C . ILE A 1 238 ? 65.671 -46.834 -24.390 1.00 28.08 238 ILE A C 1
ATOM 1646 O O . ILE A 1 238 ? 64.617 -46.607 -23.791 1.00 28.67 238 ILE A O 1
ATOM 1651 N N . ASN A 1 239 ? 66.705 -47.458 -23.829 1.00 27.69 239 ASN A N 1
ATOM 1652 C CA . ASN A 1 239 ? 66.688 -47.890 -22.433 1.00 27.82 239 ASN A CA 1
ATOM 1653 C C . ASN A 1 239 ? 67.828 -47.202 -21.668 1.00 27.94 239 ASN A C 1
ATOM 1654 O O . ASN A 1 239 ? 68.592 -46.422 -22.239 1.00 26.61 239 ASN A O 1
ATOM 1659 N N . THR A 1 240 ? 67.932 -47.494 -20.374 1.00 27.17 240 THR A N 1
ATOM 1660 C CA . THR A 1 240 ? 68.969 -46.909 -19.531 1.00 28.67 240 THR A CA 1
ATOM 1661 C C . THR A 1 240 ? 70.372 -47.278 -20.004 1.00 27.68 240 THR A C 1
ATOM 1662 O O . THR A 1 240 ? 71.295 -46.472 -19.912 1.00 26.58 240 THR A O 1
ATOM 1666 N N . ASP A 1 241 ? 70.525 -48.498 -20.500 1.00 27.78 241 ASP A N 1
ATOM 1667 C CA . ASP A 1 241 ? 71.821 -48.960 -20.992 1.00 27.86 241 ASP A CA 1
ATOM 1668 C C . ASP A 1 241 ? 72.273 -48.107 -22.180 1.00 26.88 241 ASP A C 1
ATOM 1669 O O . ASP A 1 241 ? 73.420 -47.663 -22.239 1.00 26.82 241 ASP A O 1
ATOM 1674 N N . ILE A 1 242 ? 71.361 -47.875 -23.118 1.00 25.67 242 ILE A N 1
ATOM 1675 C CA . ILE A 1 242 ? 71.658 -47.080 -24.311 1.00 25.24 242 ILE A CA 1
ATOM 1676 C C . ILE A 1 242 ? 71.988 -45.633 -23.901 1.00 23.89 242 ILE A C 1
ATOM 1677 O O . ILE A 1 242 ? 72.888 -45.004 -24.461 1.00 22.00 242 ILE A O 1
ATOM 1682 N N . VAL A 1 243 ? 71.269 -45.106 -22.916 1.00 23.16 243 VAL A N 1
ATOM 1683 C CA . VAL A 1 243 ? 71.534 -43.740 -22.464 1.00 21.41 243 VAL A CA 1
ATOM 1684 C C . VAL A 1 243 ? 72.936 -43.604 -21.871 1.00 22.16 243 VAL A C 1
ATOM 1685 O O . VAL A 1 243 ? 73.685 -42.687 -22.213 1.00 21.75 243 VAL A O 1
ATOM 1689 N N . LEU A 1 244 ? 73.296 -44.528 -20.988 1.00 22.55 244 LEU A N 1
ATOM 1690 C CA . LEU A 1 244 ? 74.606 -44.508 -20.351 1.00 23.18 244 LEU A CA 1
ATOM 1691 C C . LEU A 1 244 ? 75.715 -44.605 -21.402 1.00 22.62 244 LEU A C 1
ATOM 1692 O O . LEU A 1 244 ? 76.732 -43.928 -21.299 1.00 23.00 244 LEU A O 1
ATOM 1697 N N . LYS A 1 245 ? 75.505 -45.448 -22.411 1.00 22.84 245 LYS A N 1
ATOM 1698 C CA . LYS A 1 245 ? 76.502 -45.616 -23.462 1.00 23.89 245 LYS A CA 1
ATOM 1699 C C . LYS A 1 245 ? 76.725 -44.298 -24.190 1.00 22.24 245 LYS A C 1
ATOM 1700 O O . LYS A 1 245 ? 77.862 -43.922 -24.492 1.00 22.67 245 LYS A O 1
ATOM 1706 N N . THR A 1 246 ? 75.627 -43.602 -24.470 1.00 21.06 246 THR A N 1
ATOM 1707 C CA . THR A 1 246 ? 75.678 -42.323 -25.159 1.00 20.80 246 THR A CA 1
ATOM 1708 C C . THR A 1 246 ? 76.345 -41.257 -24.288 1.00 20.47 246 THR A C 1
ATOM 1709 O O . THR A 1 246 ? 77.190 -40.508 -24.774 1.00 20.94 246 THR A O 1
ATOM 1713 N N . MET A 1 247 ? 75.955 -41.184 -23.015 1.00 21.31 247 MET A N 1
ATOM 1714 C CA . MET A 1 247 ? 76.539 -40.206 -22.101 1.00 22.54 247 MET A CA 1
ATOM 1715 C C . MET A 1 247 ? 78.049 -40.377 -22.009 1.00 23.54 247 MET A C 1
ATOM 1716 O O . MET A 1 247 ? 78.782 -39.397 -21.843 1.00 23.94 247 MET A O 1
ATOM 1721 N N . GLU A 1 248 ? 78.517 -41.613 -22.134 1.00 22.71 248 GLU A N 1
ATOM 1722 C CA . GLU A 1 248 ? 79.951 -41.865 -22.075 1.00 24.56 248 GLU A CA 1
ATOM 1723 C C . GLU A 1 248 ? 80.660 -41.338 -23.312 1.00 23.53 248 GLU A C 1
ATOM 1724 O O . GLU A 1 248 ? 81.777 -40.830 -23.218 1.00 23.72 248 GLU A O 1
ATOM 1730 N N . VAL A 1 249 ? 80.019 -41.462 -24.467 1.00 22.27 249 VAL A N 1
ATOM 1731 C CA . VAL A 1 249 ? 80.606 -40.969 -25.704 1.00 24.04 249 VAL A CA 1
ATOM 1732 C C . VAL A 1 249 ? 80.616 -39.439 -25.723 1.00 23.76 249 VAL A C 1
ATOM 1733 O O . VAL A 1 249 ? 81.562 -38.814 -26.215 1.00 24.19 249 VAL A O 1
ATOM 1737 N N . LEU A 1 250 ? 79.572 -38.835 -25.170 1.00 22.75 250 LEU A N 1
ATOM 1738 C CA . LEU A 1 250 ? 79.460 -37.379 -25.149 1.00 22.24 250 LEU A CA 1
ATOM 1739 C C . LEU A 1 250 ? 80.223 -36.718 -24.003 1.00 22.41 250 LEU A C 1
ATOM 1740 O O . LEU A 1 250 ? 80.315 -35.493 -23.941 1.00 23.57 250 LEU A O 1
ATOM 1745 N N . ASN A 1 251 ? 80.772 -37.529 -23.103 1.00 24.16 251 ASN A N 1
ATOM 1746 C CA . ASN A 1 251 ? 81.492 -37.012 -21.946 1.00 26.28 251 ASN A CA 1
ATOM 1747 C C . ASN A 1 251 ? 80.589 -36.220 -21.003 1.00 24.74 251 ASN A C 1
ATOM 1748 O O . ASN A 1 251 ? 80.977 -35.181 -20.468 1.00 25.33 251 ASN A O 1
ATOM 1753 N N . ILE A 1 252 ? 79.375 -36.715 -20.799 1.00 22.79 252 ILE A N 1
ATOM 1754 C CA . ILE A 1 252 ? 78.433 -36.066 -19.896 1.00 23.06 252 ILE A CA 1
ATOM 1755 C C . ILE A 1 252 ? 78.316 -36.925 -18.643 1.00 23.19 252 ILE A C 1
ATOM 1756 O O . ILE A 1 252 ? 77.968 -38.106 -18.730 1.00 23.59 252 ILE A O 1
ATOM 1761 N N . ASP A 1 253 ? 78.603 -36.344 -17.483 1.00 23.20 253 ASP A N 1
ATOM 1762 C CA . ASP A 1 253 ? 78.541 -37.109 -16.243 1.00 23.50 253 ASP A CA 1
ATOM 1763 C C . ASP A 1 253 ? 77.133 -37.219 -15.639 1.00 23.82 253 ASP A C 1
ATOM 1764 O O . ASP A 1 253 ? 76.158 -36.735 -16.230 1.00 22.83 253 ASP A O 1
ATOM 1769 N N . ASP A 1 254 ? 77.027 -37.875 -14.481 1.00 24.76 254 ASP A N 1
ATOM 1770 C CA . ASP A 1 254 ? 75.737 -38.089 -13.818 1.00 26.44 254 ASP A CA 1
ATOM 1771 C C . ASP A 1 254 ? 75.020 -36.817 -13.396 1.00 26.26 254 ASP A C 1
ATOM 1772 O O . ASP A 1 254 ? 73.813 -36.831 -13.178 1.00 27.01 254 ASP A O 1
ATOM 1777 N N . GLU A 1 255 ? 75.769 -35.728 -13.278 1.00 24.36 255 GLU A N 1
ATOM 1778 C CA . GLU A 1 255 ? 75.193 -34.439 -12.922 1.00 25.02 255 GLU A CA 1
ATOM 1779 C C . GLU A 1 255 ? 74.862 -33.643 -14.184 1.00 23.78 255 GLU A C 1
ATOM 1780 O O . GLU A 1 255 ? 74.401 -32.503 -14.096 1.00 23.85 255 GLU A O 1
ATOM 1786 N N . GLY A 1 256 ? 75.100 -34.237 -15.352 1.00 21.78 256 GLY A N 1
ATOM 1787 C CA . GLY A 1 256 ? 74.831 -33.553 -16.609 1.00 22.16 256 GLY A CA 1
ATOM 1788 C C . GLY A 1 256 ? 75.901 -32.556 -17.028 1.00 20.59 256 GLY A C 1
ATOM 1789 O O . GLY A 1 256 ? 75.768 -31.863 -18.043 1.00 21.40 256 GLY A O 1
ATOM 1790 N N . LEU A 1 257 ? 76.974 -32.458 -16.256 1.00 20.65 257 LEU A N 1
ATOM 1791 C CA . LEU A 1 257 ? 78.029 -31.506 -16.597 1.00 20.34 257 LEU A CA 1
ATOM 1792 C C . LEU A 1 257 ? 78.838 -31.979 -17.800 1.00 19.96 257 LEU A C 1
ATOM 1793 O O . LEU A 1 257 ? 79.118 -33.177 -17.938 1.00 21.58 257 LEU A O 1
ATOM 1798 N N . ASP A 1 258 ? 79.202 -31.062 -18.690 1.00 20.54 258 ASP A N 1
ATOM 1799 C CA . ASP A 1 258 ? 80.005 -31.443 -19.847 1.00 22.12 258 ASP A CA 1
ATOM 1800 C C . ASP A 1 258 ? 81.472 -31.077 -19.646 1.00 22.73 258 ASP A C 1
ATOM 1801 O O . ASP A 1 258 ? 81.859 -30.611 -18.574 1.00 21.53 258 ASP A O 1
ATOM 1806 N N . GLU A 1 259 ? 82.288 -31.290 -20.669 1.00 21.86 259 GLU A N 1
ATOM 1807 C CA . GLU A 1 259 ? 83.711 -30.981 -20.575 1.00 23.27 259 GLU A CA 1
ATOM 1808 C C . GLU A 1 259 ? 84.013 -29.560 -20.110 1.00 22.30 259 GLU A C 1
ATOM 1809 O O . GLU A 1 259 ? 84.829 -29.359 -19.200 1.00 22.97 259 GLU A O 1
ATOM 1815 N N . PHE A 1 260 ? 83.373 -28.562 -20.714 1.00 20.84 260 PHE A N 1
ATOM 1816 C CA . PHE A 1 260 ? 83.650 -27.190 -20.307 1.00 20.70 260 PHE A CA 1
ATOM 1817 C C . PHE A 1 260 ? 83.165 -26.873 -18.896 1.00 20.14 260 PHE A C 1
ATOM 1818 O O . PHE A 1 260 ? 83.836 -26.133 -18.182 1.00 20.89 260 PHE A O 1
ATOM 1826 N N . ASP A 1 261 ? 82.015 -27.402 -18.481 1.00 19.56 261 ASP A N 1
ATOM 1827 C CA . ASP A 1 261 ? 81.541 -27.168 -17.108 1.00 20.09 261 ASP A CA 1
ATOM 1828 C C . ASP A 1 261 ? 82.619 -27.662 -16.140 1.00 20.02 261 ASP A C 1
ATOM 1829 O O . ASP A 1 261 ? 82.961 -26.980 -15.171 1.00 19.49 261 ASP A O 1
ATOM 1834 N N . ARG A 1 262 ? 83.135 -28.861 -16.388 1.00 20.69 262 ARG A N 1
ATOM 1835 C CA . ARG A 1 262 ? 84.161 -29.398 -15.511 1.00 21.42 262 ARG A CA 1
ATOM 1836 C C . ARG A 1 262 ? 85.418 -28.528 -15.587 1.00 21.76 262 ARG A C 1
ATOM 1837 O O . ARG A 1 262 ? 86.063 -28.269 -14.575 1.00 21.89 262 ARG A O 1
ATOM 1845 N N . LYS A 1 263 ? 85.743 -28.050 -16.779 1.00 19.46 263 LYS A N 1
ATOM 1846 C CA . LYS A 1 263 ? 86.919 -27.203 -16.946 1.00 21.87 263 LYS A CA 1
ATOM 1847 C C . LYS A 1 263 ? 86.814 -25.923 -16.100 1.00 21.48 263 LYS A C 1
ATOM 1848 O O . LYS A 1 263 ? 87.800 -25.480 -15.509 1.00 21.50 263 LYS A O 1
ATOM 1854 N N . ILE A 1 264 ? 85.624 -25.331 -16.046 1.00 19.99 264 ILE A N 1
ATOM 1855 C CA . ILE A 1 264 ? 85.435 -24.117 -15.254 1.00 19.07 264 ILE A CA 1
ATOM 1856 C C . ILE A 1 264 ? 85.736 -24.423 -13.794 1.00 18.68 264 ILE A C 1
ATOM 1857 O O . ILE A 1 264 ? 86.549 -23.743 -13.156 1.00 19.88 264 ILE A O 1
ATOM 1862 N N . LEU A 1 265 ? 85.076 -25.452 -13.268 1.00 19.52 265 LEU A N 1
ATOM 1863 C CA . LEU A 1 265 ? 85.243 -25.844 -11.878 1.00 19.16 265 LEU A CA 1
ATOM 1864 C C . LEU A 1 265 ? 86.679 -26.251 -11.572 1.00 20.25 265 LEU A C 1
ATOM 1865 O O . LEU A 1 265 ? 87.240 -25.829 -10.565 1.00 22.39 265 LEU A O 1
ATOM 1870 N N . LYS A 1 266 ? 87.282 -27.043 -12.450 1.00 19.91 266 LYS A N 1
ATOM 1871 C CA . LYS A 1 266 ? 88.650 -27.478 -12.212 1.00 21.60 266 LYS A CA 1
ATOM 1872 C C . LYS A 1 266 ? 89.642 -26.323 -12.241 1.00 21.70 266 LYS A C 1
ATOM 1873 O O . LYS A 1 266 ? 90.642 -26.337 -11.517 1.00 22.61 266 LYS A O 1
ATOM 1879 N N . THR A 1 267 ? 89.376 -25.319 -13.069 1.00 20.90 267 THR A N 1
ATOM 1880 C CA . THR A 1 267 ? 90.273 -24.180 -13.147 1.00 20.70 267 THR A CA 1
ATOM 1881 C C . THR A 1 267 ? 90.216 -23.388 -11.854 1.00 21.15 267 THR A C 1
ATOM 1882 O O . THR A 1 267 ? 91.248 -22.953 -11.349 1.00 23.16 267 THR A O 1
ATOM 1886 N N . ILE A 1 268 ? 89.020 -23.202 -11.312 1.00 21.93 268 ILE A N 1
ATOM 1887 C CA . ILE A 1 268 ? 88.891 -22.453 -10.065 1.00 20.86 268 ILE A CA 1
ATOM 1888 C C . ILE A 1 268 ? 89.576 -23.225 -8.945 1.00 22.76 268 ILE A C 1
ATOM 1889 O O . ILE A 1 268 ? 90.289 -22.646 -8.128 1.00 22.28 268 ILE A O 1
ATOM 1894 N N . ILE A 1 269 ? 89.365 -24.540 -8.935 1.00 21.50 269 ILE A N 1
ATOM 1895 C CA . ILE A 1 269 ? 89.941 -25.424 -7.928 1.00 23.13 269 ILE A CA 1
ATOM 1896 C C . ILE A 1 269 ? 91.465 -25.481 -7.965 1.00 24.32 269 ILE A C 1
ATOM 1897 O O . ILE A 1 269 ? 92.131 -25.260 -6.951 1.00 25.39 269 ILE A O 1
ATOM 1902 N N . GLU A 1 270 ? 92.016 -25.760 -9.141 1.00 26.16 270 GLU A N 1
ATOM 1903 C CA . GLU A 1 270 ? 93.466 -25.894 -9.284 1.00 27.37 270 GLU A CA 1
ATOM 1904 C C . GLU A 1 270 ? 94.265 -24.603 -9.395 1.00 27.53 270 GLU A C 1
ATOM 1905 O O . GLU A 1 270 ? 95.296 -24.454 -8.738 1.00 31.05 270 GLU A O 1
ATOM 1911 N N . ILE A 1 271 ? 93.798 -23.671 -10.220 1.00 26.36 271 ILE A N 1
ATOM 1912 C CA . ILE A 1 271 ? 94.518 -22.425 -10.412 1.00 26.27 271 ILE A CA 1
ATOM 1913 C C . ILE A 1 271 ? 94.233 -21.373 -9.349 1.00 25.96 271 ILE A C 1
ATOM 1914 O O . ILE A 1 271 ? 95.132 -20.620 -8.965 1.00 26.07 271 ILE A O 1
ATOM 1919 N N . TYR A 1 272 ? 92.997 -21.318 -8.866 1.00 24.34 272 TYR A N 1
ATOM 1920 C CA . TYR A 1 272 ? 92.645 -20.310 -7.873 1.00 24.74 272 TYR A CA 1
ATOM 1921 C C . TYR A 1 272 ? 92.327 -20.823 -6.478 1.00 25.53 272 TYR A C 1
ATOM 1922 O O . TYR A 1 272 ? 91.673 -20.132 -5.700 1.00 26.73 272 TYR A O 1
ATOM 1931 N N . ARG A 1 273 ? 92.804 -22.028 -6.175 1.00 26.77 273 ARG A N 1
ATOM 1932 C CA . ARG A 1 273 ? 92.621 -22.650 -4.870 1.00 28.66 273 ARG A CA 1
ATOM 1933 C C . ARG A 1 273 ? 91.189 -22.610 -4.365 1.00 28.09 273 ARG A C 1
ATOM 1934 O O . ARG A 1 273 ? 90.949 -22.452 -3.171 1.00 27.90 273 ARG A O 1
ATOM 1942 N N . GLY A 1 274 ? 90.241 -22.743 -5.283 1.00 25.22 274 GLY A N 1
ATOM 1943 C CA . GLY A 1 274 ? 88.844 -22.737 -4.887 1.00 24.72 274 GLY A CA 1
ATOM 1944 C C . GLY A 1 274 ? 88.157 -21.387 -4.951 1.00 24.52 274 GLY A C 1
ATOM 1945 O O . GLY A 1 274 ? 86.948 -21.299 -4.747 1.00 24.33 274 GLY A O 1
ATOM 1946 N N . GLY A 1 275 ? 88.932 -20.339 -5.234 1.00 24.07 275 GLY A N 1
ATOM 1947 C CA . GLY A 1 275 ? 88.378 -19.000 -5.301 1.00 25.09 275 GLY A CA 1
ATOM 1948 C C . GLY A 1 275 ? 88.613 -18.278 -3.989 1.00 25.72 275 GLY A C 1
ATOM 1949 O O . GLY A 1 275 ? 89.215 -18.830 -3.074 1.00 26.23 275 GLY A O 1
ATOM 1950 N N . PRO A 1 276 ? 88.120 -17.046 -3.847 1.00 26.33 276 PRO A N 1
ATOM 1951 C CA . PRO A 1 276 ? 87.355 -16.324 -4.866 1.00 25.49 276 PRO A CA 1
ATOM 1952 C C . PRO A 1 276 ? 88.203 -15.828 -6.040 1.00 25.00 276 PRO A C 1
ATOM 1953 O O . PRO A 1 276 ? 89.361 -15.443 -5.865 1.00 25.75 276 PRO A O 1
ATOM 1957 N N . VAL A 1 277 ? 87.621 -15.867 -7.234 1.00 23.90 277 VAL A N 1
ATOM 1958 C CA . VAL A 1 277 ? 88.292 -15.399 -8.439 1.00 22.98 277 VAL A CA 1
ATOM 1959 C C . VAL A 1 277 ? 87.307 -14.560 -9.250 1.00 23.16 277 VAL A C 1
ATOM 1960 O O . VAL A 1 277 ? 86.151 -14.945 -9.441 1.00 22.81 277 VAL A O 1
ATOM 1964 N N . GLY A 1 278 ? 87.783 -13.401 -9.704 1.00 22.97 278 GLY A N 1
ATOM 1965 C CA . GLY A 1 278 ? 86.955 -12.494 -10.475 1.00 23.51 278 GLY A CA 1
ATOM 1966 C C . GLY A 1 278 ? 86.555 -13.040 -11.827 1.00 23.88 278 GLY A C 1
ATOM 1967 O O . GLY A 1 278 ? 87.254 -13.873 -12.403 1.00 23.33 278 GLY A O 1
ATOM 1968 N N . LEU A 1 279 ? 85.428 -12.567 -12.338 1.00 23.59 279 LEU A N 1
ATOM 1969 C CA . LEU A 1 279 ? 84.932 -13.013 -13.626 1.00 24.20 279 LEU A CA 1
ATOM 1970 C C . LEU A 1 279 ? 85.915 -12.786 -14.768 1.00 23.10 279 LEU A C 1
ATOM 1971 O O . LEU A 1 279 ? 86.163 -13.694 -15.568 1.00 22.03 279 LEU A O 1
ATOM 1976 N N . ASN A 1 280 ? 86.479 -11.583 -14.860 1.00 25.22 280 ASN A N 1
ATOM 1977 C CA . ASN A 1 280 ? 87.413 -11.291 -15.943 1.00 26.11 280 ASN A CA 1
ATOM 1978 C C . ASN A 1 280 ? 88.656 -12.164 -15.868 1.00 25.78 280 ASN A C 1
ATOM 1979 O O . ASN A 1 280 ? 89.143 -12.638 -16.889 1.00 25.67 280 ASN A O 1
ATOM 1984 N N . ALA A 1 281 ? 89.157 -12.378 -14.653 1.00 23.68 281 ALA A N 1
ATOM 1985 C CA . ALA A 1 281 ? 90.348 -13.196 -14.444 1.00 24.18 281 ALA A CA 1
ATOM 1986 C C . ALA A 1 281 ? 90.089 -14.644 -14.852 1.00 22.52 281 ALA A C 1
ATOM 1987 O O . ALA A 1 281 ? 90.916 -15.278 -15.510 1.00 22.36 281 ALA A O 1
ATOM 1989 N N . LEU A 1 282 ? 88.937 -15.163 -14.449 1.00 22.51 282 LEU A N 1
ATOM 1990 C CA . LEU A 1 282 ? 88.569 -16.530 -14.774 1.00 21.57 282 LEU A CA 1
ATOM 1991 C C . LEU A 1 282 ? 88.375 -16.671 -16.277 1.00 22.31 282 LEU A C 1
ATOM 1992 O O . LEU A 1 282 ? 88.804 -17.655 -16.885 1.00 22.44 282 LEU A O 1
ATOM 1997 N N . ALA A 1 283 ? 87.724 -15.685 -16.880 1.00 22.33 283 ALA A N 1
ATOM 1998 C CA . ALA A 1 283 ? 87.487 -15.715 -18.316 1.00 23.30 283 ALA A CA 1
ATOM 1999 C C . ALA A 1 283 ? 88.808 -15.717 -19.090 1.00 23.41 283 ALA A C 1
ATOM 2000 O O . ALA A 1 283 ? 88.969 -16.472 -20.051 1.00 23.42 283 ALA A O 1
ATOM 2002 N N . ALA A 1 284 ? 89.752 -14.872 -18.665 1.00 23.32 284 ALA A N 1
ATOM 2003 C CA . ALA A 1 284 ? 91.064 -14.772 -19.310 1.00 23.19 284 ALA A CA 1
ATOM 2004 C C . ALA A 1 284 ? 91.815 -16.097 -19.227 1.00 23.66 284 ALA A C 1
ATOM 2005 O O . ALA A 1 284 ? 92.473 -16.518 -20.176 1.00 23.99 284 ALA A O 1
ATOM 2007 N N A SER A 1 285 ? 91.722 -16.754 -18.067 0.74 21.90 285 SER A N 1
ATOM 2008 N N B SER A 1 285 ? 91.711 -16.760 -18.074 0.26 22.88 285 SER A N 1
ATOM 2009 C CA A SER A 1 285 ? 92.398 -18.030 -17.898 0.74 22.84 285 SER A CA 1
ATOM 2010 C CA B SER A 1 285 ? 92.381 -18.034 -17.879 0.26 23.10 285 SER A CA 1
ATOM 2011 C C A SER A 1 285 ? 91.779 -19.106 -18.771 0.74 24.00 285 SER A C 1
ATOM 2012 C C B SER A 1 285 ? 91.775 -19.117 -18.767 0.26 23.76 285 SER A C 1
ATOM 2013 O O A SER A 1 285 ? 92.488 -19.976 -19.278 0.74 25.98 285 SER A O 1
ATOM 2014 O O B SER A 1 285 ? 92.480 -19.987 -19.273 0.26 24.66 285 SER A O 1
ATOM 2019 N N . LEU A 1 286 ? 90.463 -19.051 -18.948 1.00 23.42 286 LEU A N 1
ATOM 2020 C CA . LEU A 1 286 ? 89.760 -20.036 -19.770 1.00 24.18 286 LEU A CA 1
ATOM 2021 C C . LEU A 1 286 ? 89.822 -19.717 -21.254 1.00 24.92 286 LEU A C 1
ATOM 2022 O O . LEU A 1 286 ? 89.495 -20.566 -22.082 1.00 26.50 286 LEU A O 1
ATOM 2027 N N . GLY A 1 287 ? 90.225 -18.497 -21.594 1.00 25.00 287 GLY A N 1
ATOM 2028 C CA . GLY A 1 287 ? 90.302 -18.118 -22.989 1.00 25.11 287 GLY A CA 1
ATOM 2029 C C . GLY A 1 287 ? 88.950 -17.927 -23.655 1.00 26.56 287 GLY A C 1
ATOM 2030 O O . GLY A 1 287 ? 88.774 -18.255 -24.827 1.00 27.46 287 GLY A O 1
ATOM 2031 N N . VAL A 1 288 ? 87.988 -17.401 -22.896 1.00 25.92 288 VAL A N 1
ATOM 2032 C CA . VAL A 1 288 ? 86.640 -17.162 -23.422 1.00 26.26 288 VAL A CA 1
ATOM 2033 C C . VAL A 1 288 ? 86.096 -15.809 -22.956 1.00 26.85 288 VAL A C 1
ATOM 2034 O O . VAL A 1 288 ? 86.610 -15.223 -22.005 1.00 27.93 288 VAL A O 1
ATOM 2038 N N . GLU A 1 289 ? 85.063 -15.314 -23.630 1.00 27.97 289 GLU A N 1
ATOM 2039 C CA . GLU A 1 289 ? 84.461 -14.037 -23.263 1.00 29.14 289 GLU A CA 1
ATOM 2040 C C . GLU A 1 289 ? 83.755 -14.177 -21.918 1.00 27.76 289 GLU A C 1
ATOM 2041 O O . GLU A 1 289 ? 83.193 -15.227 -21.613 1.00 28.00 289 GLU A O 1
ATOM 2047 N N . ALA A 1 290 ? 83.792 -13.121 -21.111 1.00 27.63 290 ALA A N 1
ATOM 2048 C CA . ALA A 1 290 ? 83.150 -13.144 -19.800 1.00 28.30 290 ALA A CA 1
ATOM 2049 C C . ALA A 1 290 ? 81.649 -13.420 -19.922 1.00 29.98 290 ALA A C 1
ATOM 2050 O O . ALA A 1 290 ? 81.063 -14.083 -19.063 1.00 27.89 290 ALA A O 1
ATOM 2052 N N . ASP A 1 291 ? 81.034 -12.913 -20.987 1.00 32.47 291 ASP A N 1
ATOM 2053 C CA . ASP A 1 291 ? 79.608 -13.106 -21.244 1.00 35.25 291 ASP A CA 1
ATOM 2054 C C . ASP A 1 291 ? 79.248 -14.583 -21.423 1.00 35.84 291 ASP A C 1
ATOM 2055 O O . ASP A 1 291 ? 78.286 -15.078 -20.838 1.00 36.04 291 ASP A O 1
ATOM 2060 N N . THR A 1 292 ? 80.024 -15.284 -22.242 1.00 35.58 292 THR A N 1
ATOM 2061 C CA . THR A 1 292 ? 79.769 -16.699 -22.485 1.00 37.03 292 THR A CA 1
ATOM 2062 C C . THR A 1 292 ? 79.842 -17.484 -21.174 1.00 35.11 292 THR A C 1
ATOM 2063 O O . THR A 1 292 ? 79.218 -18.535 -21.025 1.00 37.21 292 THR A O 1
ATOM 2067 N N . LEU A 1 293 ? 80.592 -16.954 -20.217 1.00 32.22 293 LEU A N 1
ATOM 2068 C CA . LEU A 1 293 ? 80.738 -17.610 -18.926 1.00 29.62 293 LEU A CA 1
ATOM 2069 C C . LEU A 1 293 ? 79.568 -17.320 -17.978 1.00 29.03 293 LEU A C 1
ATOM 2070 O O . LEU A 1 293 ? 78.902 -18.240 -17.498 1.00 30.20 293 LEU A O 1
ATOM 2075 N N . SER A 1 294 ? 79.304 -16.044 -17.716 1.00 27.45 294 SER A N 1
ATOM 2076 C CA . SER A 1 294 ? 78.232 -15.673 -16.803 1.00 27.74 294 SER A CA 1
ATOM 2077 C C . SER A 1 294 ? 76.812 -15.818 -17.351 1.00 28.09 294 SER A C 1
ATOM 2078 O O . SER A 1 294 ? 75.859 -15.966 -16.582 1.00 27.13 294 SER A O 1
ATOM 2081 N N A GLU A 1 295 ? 76.658 -15.796 -18.675 0.64 27.80 295 GLU A N 1
ATOM 2082 N N B GLU A 1 295 ? 76.681 -15.772 -18.582 0.36 27.90 295 GLU A N 1
ATOM 2083 C CA A GLU A 1 295 ? 75.331 -15.906 -19.267 0.64 28.72 295 GLU A CA 1
ATOM 2084 C CA B GLU A 1 295 ? 75.368 -15.871 -19.195 0.36 28.59 295 GLU A CA 1
ATOM 2085 C C A GLU A 1 295 ? 74.976 -17.309 -19.731 0.64 28.09 295 GLU A C 1
ATOM 2086 C C B GLU A 1 295 ? 74.995 -17.256 -19.695 0.36 27.81 295 GLU A C 1
ATOM 2087 O O A GLU A 1 295 ? 73.801 -17.690 -19.703 0.64 28.79 295 GLU A O 1
ATOM 2088 O O B GLU A 1 295 ? 73.823 -17.628 -19.700 0.36 28.34 295 GLU A O 1
ATOM 2099 N N . VAL A 1 296 ? 75.978 -18.063 -20.153 1.00 26.37 296 VAL A N 1
ATOM 2100 C CA . VAL A 1 296 ? 75.734 -19.417 -20.628 1.00 26.26 296 VAL A CA 1
ATOM 2101 C C . VAL A 1 296 ? 76.044 -20.578 -19.703 1.00 25.70 296 VAL A C 1
ATOM 2102 O O . VAL A 1 296 ? 75.212 -21.470 -19.536 1.00 26.10 296 VAL A O 1
ATOM 2106 N N . TYR A 1 297 ? 77.237 -20.601 -19.115 1.00 23.47 297 TYR A N 1
ATOM 2107 C CA . TYR A 1 297 ? 77.589 -21.722 -18.264 1.00 22.08 297 TYR A CA 1
ATOM 2108 C C . TYR A 1 297 ? 77.340 -21.541 -16.777 1.00 20.91 297 TYR A C 1
ATOM 2109 O O . TYR A 1 297 ? 76.843 -22.453 -16.120 1.00 19.63 297 TYR A O 1
ATOM 2118 N N . GLU A 1 298 ? 77.663 -20.376 -16.228 1.00 21.67 298 GLU A N 1
ATOM 2119 C CA . GLU A 1 298 ? 77.480 -20.175 -14.790 1.00 22.46 298 GLU A CA 1
ATOM 2120 C C . GLU A 1 298 ? 76.065 -20.353 -14.238 1.00 21.57 298 GLU A C 1
ATOM 2121 O O . GLU A 1 298 ? 75.885 -20.893 -13.148 1.00 21.38 298 GLU A O 1
ATOM 2127 N N . PRO A 1 299 ? 75.039 -19.900 -14.971 1.00 21.33 299 PRO A N 1
ATOM 2128 C CA . PRO A 1 299 ? 73.680 -20.058 -14.446 1.00 21.68 299 PRO A CA 1
ATOM 2129 C C . PRO A 1 299 ? 73.304 -21.410 -13.842 1.00 20.29 299 PRO A C 1
ATOM 2130 O O . PRO A 1 299 ? 72.806 -21.476 -12.711 1.00 21.75 299 PRO A O 1
ATOM 2134 N N . TYR A 1 300 ? 73.511 -22.494 -14.577 1.00 18.73 300 TYR A N 1
ATOM 2135 C CA . TYR A 1 300 ? 73.154 -23.800 -14.044 1.00 18.60 300 TYR A CA 1
ATOM 2136 C C . TYR A 1 300 ? 74.112 -24.225 -12.939 1.00 18.74 300 TYR A C 1
ATOM 2137 O O . TYR A 1 300 ? 73.710 -24.902 -11.987 1.00 20.71 300 TYR A O 1
ATOM 2146 N N . LEU A 1 301 ? 75.375 -23.825 -13.050 1.00 20.13 301 LEU A N 1
ATOM 2147 C CA . LEU A 1 301 ? 76.345 -24.188 -12.027 1.00 20.32 301 LEU A CA 1
ATOM 2148 C C . LEU A 1 301 ? 75.980 -23.563 -10.690 1.00 19.88 301 LEU A C 1
ATOM 2149 O O . LEU A 1 301 ? 76.218 -24.165 -9.643 1.00 20.17 301 LEU A O 1
ATOM 2154 N N . LEU A 1 302 ? 75.420 -22.351 -10.731 1.00 19.54 302 LEU A N 1
ATOM 2155 C CA . LEU A 1 302 ? 74.999 -21.647 -9.519 1.00 21.01 302 LEU A CA 1
ATOM 2156 C C . LEU A 1 302 ? 73.731 -22.327 -9.009 1.00 22.57 302 LEU A C 1
ATOM 2157 O O . LEU A 1 302 ? 73.616 -22.648 -7.830 1.00 23.11 302 LEU A O 1
ATOM 2162 N N . GLN A 1 303 ? 72.782 -22.547 -9.913 1.00 22.99 303 GLN A N 1
ATOM 2163 C CA . GLN A 1 303 ? 71.509 -23.176 -9.560 1.00 26.09 303 GLN A CA 1
ATOM 2164 C C . GLN A 1 303 ? 71.683 -24.579 -8.971 1.00 25.00 303 GLN A C 1
ATOM 2165 O O . GLN A 1 303 ? 70.968 -24.966 -8.044 1.00 25.78 303 GLN A O 1
ATOM 2171 N N . ALA A 1 304 ? 72.642 -25.325 -9.521 1.00 23.40 304 ALA A N 1
ATOM 2172 C CA . ALA A 1 304 ? 72.935 -26.697 -9.100 1.00 23.42 304 ALA A CA 1
ATOM 2173 C C . ALA A 1 304 ? 73.832 -26.784 -7.875 1.00 22.31 304 ALA A C 1
ATOM 2174 O O . ALA A 1 304 ? 74.114 -27.873 -7.378 1.00 23.76 304 ALA A O 1
ATOM 2176 N N . GLY A 1 305 ? 74.307 -25.635 -7.402 1.00 21.11 305 GLY A N 1
ATOM 2177 C CA . GLY A 1 305 ? 75.130 -25.620 -6.204 1.00 21.53 305 GLY A CA 1
ATOM 2178 C C . GLY A 1 305 ? 76.589 -26.012 -6.314 1.00 20.98 305 GLY A C 1
ATOM 2179 O O . GLY A 1 305 ? 77.192 -26.459 -5.332 1.00 23.12 305 GLY A O 1
ATOM 2180 N N . PHE A 1 306 ? 77.161 -25.868 -7.506 1.00 21.95 306 PHE A N 1
ATOM 2181 C CA . PHE A 1 306 ? 78.571 -26.183 -7.728 1.00 20.01 306 PHE A CA 1
ATOM 2182 C C . PHE A 1 306 ? 79.405 -24.907 -7.573 1.00 19.94 306 PHE A C 1
ATOM 2183 O O . PHE A 1 306 ? 80.584 -24.966 -7.226 1.00 19.00 306 PHE A O 1
ATOM 2191 N N . LEU A 1 307 ? 78.781 -23.764 -7.832 1.00 19.08 307 LEU A N 1
ATOM 2192 C CA . LEU A 1 307 ? 79.446 -22.465 -7.771 1.00 20.57 307 LEU A CA 1
ATOM 2193 C C . LEU A 1 307 ? 78.661 -21.495 -6.928 1.00 21.08 307 LEU A C 1
ATOM 2194 O O . LEU A 1 307 ? 77.447 -21.635 -6.784 1.00 20.80 307 LEU A O 1
ATOM 2199 N N . ALA A 1 308 ? 79.357 -20.497 -6.386 1.00 21.85 308 ALA A N 1
ATOM 2200 C CA . ALA A 1 308 ? 78.741 -19.448 -5.577 1.00 23.40 308 ALA A CA 1
ATOM 2201 C C . ALA A 1 308 ? 79.420 -18.114 -5.918 1.00 24.16 308 ALA A C 1
ATOM 2202 O O . ALA A 1 308 ? 80.597 -18.080 -6.281 1.00 23.60 308 ALA A O 1
ATOM 2204 N N . ARG A 1 309 ? 78.679 -17.017 -5.813 1.00 24.58 309 ARG A N 1
ATOM 2205 C CA . ARG A 1 309 ? 79.220 -15.699 -6.123 1.00 26.18 309 ARG A CA 1
ATOM 2206 C C . ARG A 1 309 ? 79.341 -14.853 -4.870 1.00 26.75 309 ARG A C 1
ATOM 2207 O O . ARG A 1 309 ? 78.396 -14.767 -4.088 1.00 27.52 309 ARG A O 1
ATOM 2215 N N . THR A 1 310 ? 80.502 -14.234 -4.688 1.00 25.74 310 THR A N 1
ATOM 2216 C CA . THR A 1 310 ? 80.778 -13.366 -3.549 1.00 26.82 310 THR A CA 1
ATOM 2217 C C . THR A 1 310 ? 81.292 -12.024 -4.094 1.00 26.48 310 THR A C 1
ATOM 2218 O O . THR A 1 310 ? 81.620 -11.907 -5.278 1.00 27.68 310 THR A O 1
ATOM 2222 N N . PRO A 1 311 ? 81.351 -10.989 -3.246 1.00 26.68 311 PRO A N 1
ATOM 2223 C CA . PRO A 1 311 ? 81.833 -9.679 -3.691 1.00 28.20 311 PRO A CA 1
ATOM 2224 C C . PRO A 1 311 ? 83.259 -9.727 -4.240 1.00 28.79 311 PRO A C 1
ATOM 2225 O O . PRO A 1 311 ? 83.625 -8.931 -5.105 1.00 30.54 311 PRO A O 1
ATOM 2229 N N . ARG A 1 312 ? 84.056 -10.666 -3.744 1.00 29.97 312 ARG A N 1
ATOM 2230 C CA . ARG A 1 312 ? 85.440 -10.785 -4.190 1.00 31.79 312 ARG A CA 1
ATOM 2231 C C . ARG A 1 312 ? 85.627 -11.715 -5.384 1.00 31.81 312 ARG A C 1
ATOM 2232 O O . ARG A 1 312 ? 86.713 -11.778 -5.963 1.00 32.09 312 ARG A O 1
ATOM 2240 N N . GLY A 1 313 ? 84.572 -12.436 -5.755 1.00 28.67 313 GLY A N 1
ATOM 2241 C CA . GLY A 1 313 ? 84.686 -13.327 -6.894 1.00 28.11 313 GLY A CA 1
ATOM 2242 C C . GLY A 1 313 ? 83.932 -14.637 -6.781 1.00 26.69 313 GLY A C 1
ATOM 2243 O O . GLY A 1 313 ? 83.237 -14.902 -5.800 1.00 25.62 313 GLY A O 1
ATOM 2244 N N . ARG A 1 314 ? 84.076 -15.459 -7.813 1.00 24.05 314 ARG A N 1
ATOM 2245 C CA . ARG A 1 314 ? 83.441 -16.766 -7.854 1.00 24.72 314 ARG A CA 1
ATOM 2246 C C . ARG A 1 314 ? 84.178 -17.771 -6.991 1.00 23.00 314 ARG A C 1
ATOM 2247 O O . ARG A 1 314 ? 85.407 -17.760 -6.923 1.00 23.32 314 ARG A O 1
ATOM 2255 N N . ILE A 1 315 ? 83.428 -18.646 -6.338 1.00 21.28 315 ILE A N 1
ATOM 2256 C CA . ILE A 1 315 ? 84.032 -19.699 -5.528 1.00 22.67 315 ILE A CA 1
ATOM 2257 C C . ILE A 1 315 ? 83.331 -21.038 -5.809 1.00 22.17 315 ILE A C 1
ATOM 2258 O O . ILE A 1 315 ? 82.156 -21.066 -6.174 1.00 23.04 315 ILE A O 1
ATOM 2263 N N . VAL A 1 316 ? 84.073 -22.135 -5.657 1.00 22.07 316 VAL A N 1
ATOM 2264 C CA . VAL A 1 316 ? 83.515 -23.473 -5.855 1.00 22.58 316 VAL A CA 1
ATOM 2265 C C . VAL A 1 316 ? 83.050 -23.990 -4.497 1.00 24.42 316 VAL A C 1
ATOM 2266 O O . VAL A 1 316 ? 83.624 -23.651 -3.463 1.00 27.32 316 VAL A O 1
ATOM 2270 N N . THR A 1 317 ? 82.006 -24.805 -4.504 1.00 21.89 317 THR A N 1
ATOM 2271 C CA . THR A 1 317 ? 81.449 -25.327 -3.263 1.00 23.33 317 THR A CA 1
ATOM 2272 C C . THR A 1 317 ? 81.973 -26.720 -2.936 1.00 23.66 317 THR A C 1
ATOM 2273 O O . THR A 1 317 ? 82.645 -27.355 -3.752 1.00 23.37 317 THR A O 1
ATOM 2277 N N . GLU A 1 318 ? 81.645 -27.206 -1.749 1.00 25.58 318 GLU A N 1
ATOM 2278 C CA . GLU A 1 318 ? 82.057 -28.543 -1.345 1.00 26.85 318 GLU A CA 1
ATOM 2279 C C . GLU A 1 318 ? 81.500 -29.600 -2.304 1.00 25.47 318 GLU A C 1
ATOM 2280 O O . GLU A 1 318 ? 82.157 -30.607 -2.574 1.00 25.56 318 GLU A O 1
ATOM 2286 N N . LYS A 1 319 ? 80.284 -29.375 -2.796 1.00 25.49 319 LYS A N 1
ATOM 2287 C CA . LYS A 1 319 ? 79.638 -30.297 -3.730 1.00 24.74 319 LYS A CA 1
ATOM 2288 C C . LYS A 1 319 ? 80.501 -30.443 -4.984 1.00 24.49 319 LYS A C 1
ATOM 2289 O O . LYS A 1 319 ? 80.589 -31.523 -5.575 1.00 25.32 319 LYS A O 1
ATOM 2295 N N . ALA A 1 320 ? 81.140 -29.351 -5.390 1.00 23.79 320 ALA A N 1
ATOM 2296 C CA . ALA A 1 320 ? 82.002 -29.375 -6.567 1.00 22.57 320 ALA A CA 1
ATOM 2297 C C . ALA A 1 320 ? 83.229 -30.256 -6.322 1.00 23.03 320 ALA A C 1
ATOM 2298 O O . ALA A 1 320 ? 83.571 -31.098 -7.153 1.00 24.19 320 ALA A O 1
ATOM 2300 N N . TYR A 1 321 ? 83.890 -30.053 -5.185 1.00 23.16 321 TYR A N 1
ATOM 2301 C CA . TYR A 1 321 ? 85.061 -30.853 -4.847 1.00 23.48 321 TYR A CA 1
ATOM 2302 C C . TYR A 1 321 ? 84.700 -32.335 -4.803 1.00 24.06 321 TYR A C 1
ATOM 2303 O O . TYR A 1 321 ? 85.390 -33.164 -5.394 1.00 25.16 32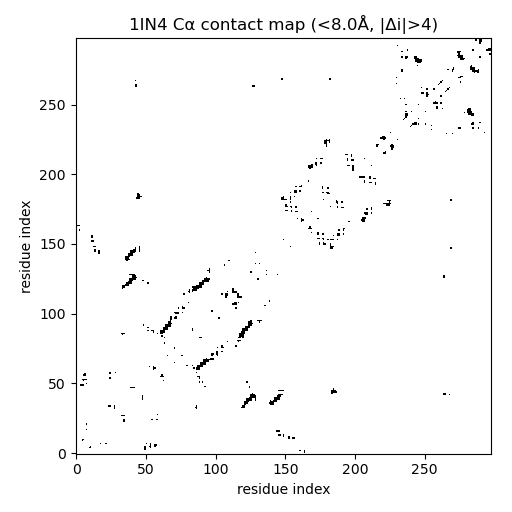1 TYR A O 1
ATOM 2312 N N . LYS A 1 322 ? 83.617 -32.671 -4.112 1.00 25.57 322 LYS A N 1
ATOM 2313 C CA . LYS A 1 322 ? 83.203 -34.070 -4.004 1.00 26.67 322 LYS A CA 1
ATOM 2314 C C . LYS A 1 322 ? 82.804 -34.715 -5.331 1.00 26.30 322 LYS A C 1
ATOM 2315 O O . LYS A 1 322 ? 83.161 -35.862 -5.595 1.00 27.30 322 LYS A O 1
ATOM 2321 N N . HIS A 1 323 ? 82.074 -33.980 -6.159 1.00 26.21 323 HIS A N 1
ATOM 2322 C CA . HIS A 1 323 ? 81.636 -34.520 -7.448 1.00 25.18 323 HIS A CA 1
ATOM 2323 C C . HIS A 1 323 ? 82.802 -34.820 -8.381 1.00 23.58 323 HIS A C 1
ATOM 2324 O O . HIS A 1 323 ? 82.815 -35.850 -9.071 1.00 23.06 323 HIS A O 1
ATOM 2331 N N . LEU A 1 324 ? 83.785 -33.925 -8.402 1.00 23.35 324 LEU A N 1
ATOM 2332 C CA . LEU A 1 324 ? 84.941 -34.091 -9.273 1.00 24.15 324 LEU A CA 1
ATOM 2333 C C . LEU A 1 324 ? 86.056 -34.878 -8.599 1.00 25.69 324 LEU A C 1
ATOM 2334 O O . LEU A 1 324 ? 87.160 -34.995 -9.128 1.00 24.07 324 LEU A O 1
ATOM 2339 N N . LYS A 1 325 ? 85.745 -35.417 -7.422 1.00 27.07 325 LYS A N 1
ATOM 2340 C CA . LYS A 1 325 ? 86.681 -36.228 -6.653 1.00 29.74 325 LYS A CA 1
ATOM 2341 C C . LYS A 1 325 ? 87.970 -35.532 -6.241 1.00 30.41 325 LYS A C 1
ATOM 2342 O O . LYS A 1 325 ? 89.061 -36.097 -6.369 1.00 30.04 325 LYS A O 1
ATOM 2348 N N . TYR A 1 326 ? 87.837 -34.308 -5.738 1.00 30.42 326 TYR A N 1
ATOM 2349 C CA . TYR A 1 326 ? 88.981 -33.539 -5.269 1.00 33.09 326 TYR A CA 1
ATOM 2350 C C . TYR A 1 326 ? 88.970 -33.506 -3.751 1.00 35.95 326 TYR A C 1
ATOM 2351 O O . TYR A 1 326 ? 87.923 -33.281 -3.137 1.00 36.25 326 TYR A O 1
ATOM 2360 N N . GLU A 1 327 ? 90.133 -33.725 -3.148 1.00 39.26 327 GLU A N 1
ATOM 2361 C CA . GLU A 1 327 ? 90.253 -33.696 -1.697 1.00 44.13 327 GLU A CA 1
ATOM 2362 C C . GLU A 1 327 ? 89.789 -32.335 -1.182 1.00 45.91 327 GLU A C 1
ATOM 2363 O O . GLU A 1 327 ? 90.341 -31.296 -1.545 1.00 44.91 327 GLU A O 1
ATOM 2369 N N . VAL A 1 328 ? 88.763 -32.346 -0.341 1.00 48.68 328 VAL A N 1
ATOM 2370 C CA . VAL A 1 328 ? 88.236 -31.109 0.219 1.00 52.03 328 VAL A CA 1
ATOM 2371 C C . VAL A 1 328 ? 89.296 -30.428 1.084 1.00 54.22 328 VAL A C 1
ATOM 2372 O O . VAL A 1 328 ? 89.787 -31.007 2.053 1.00 54.39 328 VAL A O 1
ATOM 2376 N N . PRO A 1 329 ? 89.665 -29.186 0.736 1.00 56.03 329 PRO A N 1
ATOM 2377 C CA . PRO A 1 329 ? 90.670 -28.423 1.481 1.00 57.67 329 PRO A CA 1
ATOM 2378 C C . PRO A 1 329 ? 90.171 -27.985 2.856 1.00 58.64 329 PRO A C 1
ATOM 2379 O O . PRO A 1 329 ? 88.989 -28.246 3.168 1.00 59.23 329 PRO A O 1
#

GO terms:
  GO:0016887 ATP hydrolysis activity (F, EXP)

InterPro domains:
  IPR003593 AAA+ ATPase domain [SM00382] (50-181)
  IPR004605 Holliday junction branch migration complex subunit RuvB [MF_00016] (1-334)
  IPR004605 Holliday junction branch migration complex subunit RuvB [PTHR42848] (15-331)
  IPR004605 Holliday junction branch migration complex subunit RuvB [TIGR00635] (22-325)
  IPR008823 RuvB, winged helix, C-terminal domain [PF05491] (255-325)
  IPR008824 RuvB-like, AAA+ ATPase domain [PF05496] (19-176)
  IPR027417 P-loop containing nucleoside triphosphate hydrolase [G3DSA:3.40.50.300] (17-180)
  IPR027417 P-loop containing nucleoside triphosphate hydrolase [SSF52540] (19-249)
  IPR036388 Winged helix-like DNA-binding domain superfamily [G3DSA:1.10.10.10] (256-328)
  IPR036390 Winged helix DNA-binding domain superfamily [SSF46785] (256-329)
  IPR041445 RuvB, AAA lid domain [PF17864] (180-253)

CATH classification: 3.40.50.300 (+2 more: 1.10.10.10, 1.10.8.60)

Radius of gyration: 21.54 Å; Cα contacts (8 Å, |Δi|>4): 498; chains: 1; bounding box: 55×60×44 Å

Solvent-accessible surface area: 14877 Å² total; per-residue (Å²): 160,119,17,79,27,132,24,27,147,57,9,44,5,21,88,109,5,34,136,119,0,45,132,25,5,104,45,10,97,156,176,68,100,42,7,94,23,0,0,0,0,5,19,39,11,0,16,19,53,11,0,0,59,2,0,3,71,49,28,162,41,88,48,42,91,16,21,1,60,99,5,95,140,104,44,46,0,26,63,37,0,86,58,5,104,153,9,3,0,0,2,0,47,56,1,44,112,13,41,138,27,0,30,111,28,0,51,45,0,16,96,103,66,91,88,130,9,93,33,1,0,0,0,0,0,3,26,100,9,54,64,12,40,95,72,4,83,72,78,13,62,25,65,1,97,7,85,36,14,74,54,143,34,2,37,66,17,0,80,58,2,0,83,73,16,133,21,103,31,68,71,55,0,0,52,39,0,2,109,27,0,35,8,7,15,122,37,0,34,146,13,0,76,107,0,90,60,30,20,85,107,64,188,32,108,103,0,46,50,80,6,0,75,90,5,6,131,109,52,74,20,35,90,56,0,0,28,117,41,3,36,106,0,0,83,11,0,16,116,106,61,217,8,22,50,5,32,42,117,44,0,6,81,56,17,66,50,128,25,68,55,0,10,13,69,54,0,28,41,0,50,112,17,28,0,5,32,106,51,150,189,7,33,51,12,36,99,94,0,19,130,41,24,185,54,166,66,125